Protein AF-A0A0G2HPD1-F1 (afdb_monomer)

Nearest PDB structures (foldseek):
  8vk8-assembly3_G  TM=5.395E-01  e=1.929E-04  Homo sapiens
  3bzh-assembly1_A  TM=7.071E-01  e=3.085E-03  Homo sapiens
  1x23-assembly2_B  TM=5.424E-01  e=2.912E-03  Homo sapiens
  8qat-assembly1_D  TM=3.606E-01  e=3.697E-02  Homo sapiens

Secondary structure (DSSP, 8-state):
-PPPHHHHHHHHHHHHHHHHHHHSSS-SEEEEEETTEEEEEEEEEEP-SSTTTT-EEEEEEE--TTTTTSSPPHHHHHHHHHHT--S-GGGGSTT----HHHHHHHHHHHHIIIIIHHHHH---HHHHHHHHHHHHHHHHHHHHHHHHHHHHTTTS-SEEE-SS-TT-EEE--HHHHHHHHHHHHHHHHH-GGGG----PPP--------------------------------------------PPPP----

InterPro domains:
  IPR000608 Ubiquitin-conjugating (UBC), catalytic core domain [PS50127] (5-164)
  IPR016135 Ubiquitin-conjugating enzyme/RWD-like [G3DSA:3.10.110.10] (2-75)
  IPR016135 Ubiquitin-conjugating enzyme/RWD-like [G3DSA:3.10.110.10] (76-193)
  IPR016135 Ubiquitin-conjugating enzyme/RWD-like [SSF54495] (4-118)

pLDDT: mean 79.04, std 24.54, range [27.75, 98.5]

Solvent-accessible surface area (backbone atoms only — not comparable to full-atom values): 16225 Å² total; per-residue (Å²): 134,85,77,55,70,34,58,57,52,41,56,52,50,49,54,54,48,49,43,48,34,67,73,44,96,79,42,64,34,41,66,47,69,48,94,91,35,88,47,39,34,42,34,36,35,42,37,43,99,34,62,42,50,86,25,43,48,81,44,80,45,79,55,62,67,89,59,38,78,82,52,82,60,63,70,59,51,53,54,52,57,39,68,63,46,46,70,48,62,52,42,78,40,88,96,44,61,76,44,73,65,48,39,50,42,49,40,56,52,37,53,45,71,26,35,51,48,49,74,74,64,59,76,54,66,70,60,40,54,48,50,42,50,51,38,70,75,42,36,69,60,52,53,52,51,54,50,51,52,41,64,79,44,68,91,50,78,49,69,37,59,41,94,91,38,79,86,49,67,46,76,68,54,56,71,59,54,52,50,53,51,49,50,54,44,49,54,54,70,73,53,75,75,82,82,74,84,71,89,72,77,79,84,82,83,81,81,89,82,91,77,92,80,91,84,84,88,80,90,81,80,88,78,91,84,85,90,79,88,85,87,88,86,90,82,82,85,84,87,84,84,89,84,86,88,82,84,83,83,83,83,85,89,126

Sequence (254 aa):
MVAPLAAKRMAKERQDLEKASTQERDPDYFVIFQDDNLFEFDAYVIAPDTIYRYRLVKLHFEIPQDEYPWKPPRHTVLITIRSLLDDEPYKHEPSQINNPEFNRFVQYSTWKCLLLDYLAKETEPTAKAWLDSYVRKNGQEMLRELSKQQAANINKKKSLESPYNRNQTINVNYPALINDLKAAVSAVHQDPSSANCVPRPPPSQDQGGTRKRKVRWLEASASEVEKKESANSKRAKPSVAANRQSTPEIIDLT

Mean predicted aligned error: 14.05 Å

Radius of gyration: 28.73 Å; Cα contacts (8 Å, |Δi|>4): 224; chains: 1; bounding box: 70×74×78 Å

Structure (mmCIF, N/CA/C/O backbone):
data_AF-A0A0G2HPD1-F1
#
_entry.id   AF-A0A0G2HPD1-F1
#
loop_
_atom_site.group_PDB
_atom_site.id
_atom_site.type_symbol
_atom_site.label_atom_id
_atom_site.label_alt_id
_atom_site.label_comp_id
_atom_site.label_asym_id
_atom_site.label_entity_id
_atom_site.label_seq_id
_atom_site.pdbx_PDB_ins_code
_atom_site.Cartn_x
_atom_site.Cartn_y
_atom_site.Cartn_z
_atom_site.occupancy
_atom_site.B_iso_or_equiv
_atom_site.auth_seq_id
_atom_site.auth_comp_id
_atom_site.auth_asym_id
_atom_site.auth_atom_id
_atom_site.pdbx_PDB_model_num
ATOM 1 N N . MET A 1 1 ? -4.687 -39.412 -10.201 1.00 45.03 1 MET A N 1
ATOM 2 C CA . MET A 1 1 ? -4.180 -38.544 -11.287 1.00 45.03 1 MET A CA 1
ATOM 3 C C . MET A 1 1 ? -3.023 -37.719 -10.748 1.00 45.03 1 MET A C 1
ATOM 5 O O . MET A 1 1 ? -3.110 -37.264 -9.616 1.00 45.03 1 MET A O 1
ATOM 9 N N . VAL A 1 2 ? -1.922 -37.591 -11.491 1.00 51.50 2 VAL A N 1
ATOM 10 C CA . VAL A 1 2 ? -0.756 -36.798 -11.065 1.00 51.50 2 VAL A CA 1
ATOM 11 C C . VAL A 1 2 ? -1.012 -35.339 -11.435 1.00 51.50 2 VAL A C 1
ATOM 13 O O . VAL A 1 2 ? -1.262 -35.053 -12.601 1.00 51.50 2 VAL A O 1
ATOM 16 N N . ALA A 1 3 ? -0.963 -34.426 -10.462 1.00 63.81 3 ALA A N 1
ATOM 17 C CA . ALA A 1 3 ? -1.130 -32.998 -10.729 1.00 63.81 3 ALA A CA 1
ATOM 18 C C . ALA A 1 3 ? -0.037 -32.483 -11.696 1.00 63.81 3 ALA A C 1
ATOM 20 O O . ALA A 1 3 ? 1.125 -32.900 -11.549 1.00 63.81 3 ALA A O 1
ATOM 21 N N . PRO A 1 4 ? -0.369 -31.583 -12.643 1.00 83.12 4 PRO A N 1
ATOM 22 C CA . PRO A 1 4 ? 0.607 -30.953 -13.531 1.00 83.12 4 PRO A CA 1
ATOM 23 C C . PRO A 1 4 ? 1.760 -30.310 -12.747 1.00 83.12 4 PRO A C 1
ATOM 25 O O . PRO A 1 4 ? 1.575 -29.843 -11.620 1.00 83.12 4 PRO A O 1
ATOM 28 N N . LEU A 1 5 ? 2.963 -30.270 -13.328 1.00 85.56 5 LEU A N 1
ATOM 29 C CA . LEU A 1 5 ? 4.159 -29.734 -12.661 1.00 85.56 5 LEU A CA 1
ATOM 30 C C . LEU A 1 5 ? 3.963 -28.281 -12.186 1.00 85.56 5 LEU A C 1
ATOM 32 O O . LEU A 1 5 ? 4.378 -27.944 -11.077 1.00 85.56 5 LEU A O 1
ATOM 36 N N . ALA A 1 6 ? 3.263 -27.465 -12.981 1.00 86.38 6 ALA A N 1
ATOM 37 C CA . ALA A 1 6 ? 2.893 -26.094 -12.637 1.00 86.38 6 ALA A CA 1
ATOM 38 C C . ALA A 1 6 ? 2.044 -26.022 -11.357 1.00 86.38 6 ALA A C 1
ATOM 40 O O . ALA A 1 6 ? 2.366 -25.257 -10.451 1.00 86.38 6 ALA A O 1
ATOM 41 N N . ALA A 1 7 ? 1.027 -26.882 -11.225 1.00 89.12 7 ALA A N 1
ATOM 42 C CA . ALA A 1 7 ? 0.176 -26.944 -10.036 1.00 89.12 7 ALA A CA 1
ATOM 43 C C . ALA A 1 7 ? 0.967 -27.368 -8.789 1.00 89.12 7 ALA A C 1
ATOM 45 O O . ALA A 1 7 ? 0.806 -26.784 -7.722 1.00 89.12 7 ALA A O 1
ATOM 46 N N . LYS A 1 8 ? 1.888 -28.333 -8.919 1.00 89.31 8 LYS A N 1
ATOM 47 C CA . LYS A 1 8 ? 2.776 -28.723 -7.808 1.00 89.31 8 LYS A CA 1
ATOM 48 C C . LYS A 1 8 ? 3.664 -27.567 -7.356 1.00 89.31 8 LYS A C 1
ATOM 50 O O . LYS A 1 8 ? 3.865 -27.378 -6.158 1.00 89.31 8 LYS A O 1
ATOM 55 N N . ARG A 1 9 ? 4.210 -26.801 -8.305 1.00 89.81 9 ARG A N 1
ATOM 56 C CA . ARG A 1 9 ? 5.051 -25.646 -7.992 1.00 89.81 9 ARG A CA 1
ATOM 57 C C . ARG A 1 9 ? 4.241 -24.515 -7.359 1.00 89.81 9 ARG A C 1
ATOM 59 O O . ARG A 1 9 ? 4.689 -23.992 -6.345 1.00 89.81 9 ARG A O 1
ATOM 66 N N . MET A 1 10 ? 3.062 -24.194 -7.893 1.00 91.19 10 MET A N 1
ATOM 67 C CA . MET A 1 10 ? 2.190 -23.173 -7.305 1.00 91.19 10 MET A CA 1
ATOM 68 C C . MET A 1 10 ? 1.680 -23.566 -5.922 1.00 91.19 10 MET A C 1
ATOM 70 O O . MET A 1 10 ? 1.632 -22.713 -5.051 1.00 91.19 10 MET A O 1
ATOM 74 N N . ALA A 1 11 ? 1.368 -24.840 -5.671 1.00 91.06 11 ALA A N 1
ATOM 75 C CA . ALA A 1 11 ? 0.962 -25.296 -4.339 1.00 91.06 11 ALA A CA 1
ATOM 76 C C . ALA A 1 11 ? 2.064 -25.053 -3.298 1.00 91.06 11 ALA A C 1
ATOM 78 O O . ALA A 1 11 ? 1.786 -24.600 -2.189 1.00 91.06 11 ALA A O 1
ATOM 79 N N . LYS A 1 12 ? 3.325 -25.298 -3.677 1.00 91.62 12 LYS A N 1
ATOM 80 C CA . LYS A 1 12 ? 4.473 -24.960 -2.833 1.00 91.62 12 LYS A CA 1
ATOM 81 C C . LYS A 1 12 ? 4.596 -23.446 -2.632 1.00 91.62 12 LYS A C 1
ATOM 83 O O . LYS A 1 12 ? 4.768 -22.998 -1.508 1.00 91.62 12 LYS A O 1
ATOM 88 N N . GLU A 1 13 ? 4.501 -22.665 -3.706 1.00 91.94 13 GLU A N 1
ATOM 89 C CA . GLU A 1 13 ? 4.648 -21.209 -3.623 1.00 91.94 13 GLU A CA 1
ATOM 90 C C . GLU A 1 13 ? 3.523 -20.550 -2.813 1.00 91.94 13 GLU A C 1
ATOM 92 O O . GLU A 1 13 ? 3.800 -19.664 -2.014 1.00 91.94 13 GLU A O 1
ATOM 97 N N . ARG A 1 14 ? 2.282 -21.036 -2.930 1.00 92.88 14 ARG A N 1
ATOM 98 C CA . ARG A 1 14 ? 1.152 -20.648 -2.075 1.00 92.88 14 ARG A CA 1
ATOM 99 C C . ARG A 1 14 ? 1.480 -20.857 -0.601 1.00 92.88 14 ARG A C 1
ATOM 101 O O . ARG A 1 14 ? 1.329 -19.926 0.181 1.00 92.88 14 ARG A O 1
ATOM 108 N N . GLN A 1 15 ? 1.979 -22.039 -0.236 1.00 92.81 15 GLN A N 1
ATOM 109 C CA . GLN A 1 15 ? 2.352 -22.337 1.147 1.00 92.81 15 GLN A CA 1
ATOM 110 C C . GLN A 1 15 ? 3.436 -21.378 1.663 1.00 92.81 15 GLN A C 1
ATOM 112 O O . GLN A 1 15 ? 3.350 -20.902 2.795 1.00 92.81 15 GLN A O 1
ATOM 117 N N . ASP A 1 16 ? 4.446 -21.087 0.840 1.00 92.88 16 ASP A N 1
ATOM 118 C CA . ASP A 1 16 ? 5.524 -20.163 1.196 1.00 92.88 16 ASP A CA 1
ATOM 119 C C . ASP A 1 16 ? 4.995 -18.720 1.364 1.00 92.88 16 ASP A C 1
ATOM 121 O O . ASP A 1 16 ? 5.345 -18.044 2.334 1.00 92.88 16 ASP A O 1
ATOM 125 N N . LEU A 1 17 ? 4.103 -18.270 0.472 1.00 94.06 17 LEU A N 1
ATOM 126 C CA . LEU A 1 17 ? 3.474 -16.945 0.513 1.00 94.06 17 LEU A CA 1
ATOM 127 C C . LEU A 1 17 ? 2.541 -16.774 1.719 1.00 94.06 17 LEU A C 1
ATOM 129 O O . LEU A 1 17 ? 2.660 -15.789 2.443 1.00 94.06 17 LEU A O 1
ATOM 133 N N . GLU A 1 18 ? 1.642 -17.728 1.969 1.00 93.62 18 GLU A N 1
ATOM 134 C CA . GLU A 1 18 ? 0.724 -17.706 3.118 1.00 93.62 18 GLU A CA 1
ATOM 135 C C . GLU A 1 18 ? 1.502 -17.728 4.438 1.00 93.62 18 GLU A C 1
ATOM 137 O O . GLU A 1 18 ? 1.172 -17.003 5.381 1.00 93.62 18 GLU A O 1
ATOM 142 N N . LYS A 1 19 ? 2.583 -18.517 4.500 1.00 92.50 19 LYS A N 1
ATOM 143 C CA . LYS A 1 19 ? 3.468 -18.571 5.663 1.00 92.50 19 LYS A CA 1
ATOM 144 C C . LYS A 1 19 ? 4.114 -17.215 5.940 1.00 92.50 19 LYS A C 1
ATOM 146 O O . LYS A 1 19 ? 4.010 -16.732 7.066 1.00 92.50 19 LYS A O 1
ATOM 151 N N . ALA A 1 20 ? 4.755 -16.609 4.942 1.00 91.00 20 ALA A N 1
ATOM 152 C CA . ALA A 1 20 ? 5.380 -15.293 5.086 1.00 91.00 20 ALA A CA 1
ATOM 153 C C . ALA A 1 20 ? 4.345 -14.211 5.444 1.00 91.00 20 ALA A C 1
ATOM 155 O O . ALA A 1 20 ? 4.589 -13.365 6.296 1.00 91.00 20 ALA A O 1
ATOM 156 N N . SER A 1 21 ? 3.150 -14.299 4.860 1.00 90.50 21 SER A N 1
ATOM 157 C CA . SER A 1 21 ? 2.051 -13.360 5.075 1.00 90.50 21 SER A CA 1
ATOM 158 C C . SER A 1 21 ? 1.422 -13.414 6.476 1.00 90.50 21 SER A C 1
ATOM 160 O O . SER A 1 21 ? 0.857 -12.409 6.906 1.00 90.50 21 SER A O 1
ATOM 162 N N . THR A 1 22 ? 1.438 -14.562 7.163 1.00 87.31 22 THR A N 1
ATOM 163 C CA . THR A 1 22 ? 0.662 -14.766 8.408 1.00 87.31 22 THR A CA 1
ATOM 164 C C . THR A 1 22 ? 1.506 -15.102 9.631 1.00 87.31 22 THR A C 1
ATOM 166 O O . THR A 1 22 ? 1.091 -14.814 10.753 1.00 87.31 22 THR A O 1
ATOM 169 N N . GLN A 1 23 ? 2.674 -15.722 9.446 1.00 83.06 23 GLN A N 1
ATOM 170 C CA . GLN A 1 23 ? 3.499 -16.215 10.555 1.00 83.06 23 GLN A CA 1
ATOM 171 C C . GLN A 1 23 ? 4.623 -15.251 10.941 1.00 83.06 23 GLN A C 1
ATOM 173 O O . GLN A 1 23 ? 5.209 -15.392 12.016 1.00 83.06 23 GLN A O 1
ATOM 178 N N . GLU A 1 24 ? 4.937 -14.273 10.095 1.00 85.56 24 GLU A N 1
ATOM 179 C CA . GLU A 1 24 ? 5.934 -13.255 10.408 1.00 85.56 24 GLU A CA 1
ATOM 180 C C . GLU A 1 24 ? 5.348 -12.160 11.308 1.00 85.56 24 GLU A C 1
ATOM 182 O O . GLU A 1 24 ? 4.178 -11.792 11.215 1.00 85.56 24 GLU A O 1
ATOM 187 N N . ARG A 1 25 ? 6.173 -11.625 12.219 1.00 82.62 25 ARG A N 1
ATOM 188 C CA . ARG A 1 25 ? 5.749 -10.574 13.163 1.00 82.62 25 ARG A CA 1
ATOM 189 C C . ARG A 1 25 ? 5.373 -9.273 12.440 1.00 82.62 25 ARG A C 1
ATOM 191 O O . ARG A 1 25 ? 4.492 -8.543 12.908 1.00 82.62 25 ARG A O 1
ATOM 198 N N . ASP A 1 26 ? 6.086 -8.974 11.360 1.00 85.25 26 ASP A N 1
ATOM 199 C CA . ASP A 1 26 ? 5.905 -7.779 10.545 1.00 85.25 26 ASP A CA 1
ATOM 200 C C . ASP A 1 26 ? 6.032 -8.162 9.065 1.00 85.25 26 ASP A C 1
ATOM 202 O O . ASP A 1 26 ? 7.121 -8.072 8.502 1.00 85.25 26 ASP A O 1
ATOM 206 N N . PRO A 1 27 ? 4.960 -8.714 8.472 1.00 92.75 27 PRO A N 1
ATOM 207 C CA . PRO A 1 27 ? 5.010 -9.210 7.107 1.00 92.75 27 PRO A CA 1
ATOM 208 C C . PRO A 1 27 ? 5.095 -8.047 6.113 1.00 92.75 27 PRO A C 1
ATOM 210 O O . PRO A 1 27 ? 4.444 -7.016 6.280 1.00 92.75 27 PRO A O 1
ATOM 213 N N . ASP A 1 28 ? 5.849 -8.240 5.033 1.00 94.94 28 ASP A N 1
ATOM 214 C CA . ASP A 1 28 ? 5.977 -7.250 3.954 1.00 94.94 28 ASP A CA 1
ATOM 215 C C . ASP A 1 28 ? 4.718 -7.155 3.075 1.00 94.94 28 ASP A C 1
ATOM 217 O O . ASP A 1 28 ? 4.524 -6.182 2.341 1.00 94.94 28 ASP A O 1
ATOM 221 N N . TYR A 1 29 ? 3.869 -8.178 3.111 1.00 96.69 29 TYR A N 1
ATOM 222 C CA . TYR A 1 29 ? 2.648 -8.263 2.325 1.00 96.69 29 TYR A CA 1
ATOM 223 C C . TYR A 1 29 ? 1.654 -9.247 2.950 1.00 96.69 29 TYR A C 1
ATOM 225 O O . TYR A 1 29 ? 2.012 -10.091 3.772 1.00 96.69 29 TYR A O 1
ATOM 233 N N . PHE A 1 30 ? 0.405 -9.164 2.509 1.00 96.75 30 PHE A N 1
ATOM 234 C CA . PHE A 1 30 ? -0.656 -10.115 2.814 1.00 96.75 30 PHE A CA 1
ATOM 235 C C . PHE A 1 30 ? -1.199 -10.737 1.526 1.00 96.75 30 PHE A C 1
ATOM 237 O O . PHE A 1 30 ? -1.347 -10.013 0.547 1.00 96.75 30 PHE A O 1
ATOM 244 N N . VAL A 1 31 ? -1.472 -12.046 1.497 1.00 96.06 31 VAL A N 1
ATOM 245 C CA . VAL A 1 31 ? -2.020 -12.738 0.311 1.00 96.06 31 VAL A CA 1
ATOM 246 C C . VAL A 1 31 ? -3.335 -13.439 0.613 1.00 96.06 31 VAL A C 1
ATOM 248 O O . VAL A 1 31 ? -3.543 -13.934 1.719 1.00 96.06 31 VAL A O 1
ATOM 251 N N . ILE A 1 32 ? -4.193 -13.519 -0.401 1.00 94.50 32 ILE A N 1
ATOM 252 C CA . ILE A 1 32 ? -5.503 -14.162 -0.327 1.00 94.50 32 ILE A CA 1
ATOM 253 C C . ILE A 1 32 ? -5.693 -15.008 -1.575 1.00 94.50 32 ILE A C 1
ATOM 255 O O . ILE A 1 32 ? -5.904 -14.487 -2.670 1.00 94.50 32 ILE A O 1
ATOM 259 N N . PHE A 1 33 ? -5.616 -16.320 -1.395 1.00 92.62 33 PHE A N 1
ATOM 260 C CA . PHE A 1 33 ? -5.969 -17.278 -2.432 1.00 92.62 33 PHE A CA 1
ATOM 261 C C . PHE A 1 33 ? -7.463 -17.562 -2.368 1.00 92.62 33 PHE A C 1
ATOM 263 O O . PHE A 1 33 ? -8.017 -17.732 -1.284 1.00 92.62 33 PHE A O 1
ATOM 270 N N . GLN A 1 34 ? -8.100 -17.663 -3.530 1.00 83.62 34 GLN A N 1
ATOM 271 C CA . GLN A 1 34 ? -9.446 -18.215 -3.598 1.00 83.62 34 GLN A CA 1
ATOM 272 C C . GLN A 1 34 ? -9.354 -19.734 -3.406 1.00 83.62 34 GLN A C 1
ATOM 274 O O . GLN A 1 34 ? -8.462 -20.378 -3.964 1.00 83.62 34 GLN A O 1
ATOM 279 N N . ASP A 1 35 ? -10.254 -20.320 -2.613 1.00 77.06 35 ASP A N 1
ATOM 280 C CA . ASP A 1 35 ? -10.177 -21.743 -2.246 1.00 77.06 35 ASP A CA 1
ATOM 281 C C . ASP A 1 35 ? -10.174 -22.675 -3.467 1.00 77.06 35 ASP A C 1
ATOM 283 O O . ASP A 1 35 ? -9.453 -23.676 -3.488 1.00 77.06 35 ASP A O 1
ATOM 287 N N . ASP A 1 36 ? -10.890 -22.284 -4.521 1.00 84.38 36 ASP A N 1
ATOM 288 C CA . ASP A 1 36 ? -11.055 -23.077 -5.737 1.00 84.38 36 ASP A CA 1
ATOM 289 C C . ASP A 1 36 ? -10.034 -22.742 -6.841 1.00 84.38 36 ASP A C 1
ATOM 291 O O . ASP A 1 36 ? -9.982 -23.439 -7.858 1.00 84.38 36 ASP A O 1
ATOM 295 N N . ASN A 1 37 ? -9.196 -21.709 -6.662 1.00 86.69 37 ASN A N 1
ATOM 296 C CA . ASN A 1 37 ? -8.245 -21.269 -7.684 1.00 86.69 37 ASN A CA 1
ATOM 297 C C . ASN A 1 37 ? -6.823 -21.090 -7.137 1.00 86.69 37 ASN A C 1
ATOM 299 O O . ASN A 1 37 ? -6.486 -20.124 -6.461 1.00 86.69 37 ASN A O 1
ATOM 303 N N . LEU A 1 38 ? -5.943 -22.026 -7.497 1.00 88.00 38 LEU A N 1
ATOM 304 C CA . LEU A 1 38 ? -4.529 -21.988 -7.120 1.00 88.00 38 LEU A CA 1
ATOM 305 C C . LEU A 1 38 ? -3.714 -20.953 -7.920 1.00 88.00 38 LEU A C 1
ATOM 307 O O . LEU A 1 38 ? -2.618 -20.575 -7.505 1.00 88.00 38 LEU A O 1
ATOM 311 N N . PHE A 1 39 ? -4.211 -20.545 -9.086 1.00 89.81 39 PHE A N 1
ATOM 312 C CA . PHE A 1 39 ? -3.496 -19.703 -10.043 1.00 89.81 39 PHE A CA 1
ATOM 313 C C . PHE A 1 39 ? -3.974 -18.252 -10.026 1.00 89.81 39 PHE A C 1
ATOM 315 O O . PHE A 1 39 ? -3.451 -17.445 -10.788 1.00 89.81 39 PHE A O 1
ATOM 322 N N . GLU A 1 40 ? -4.911 -17.912 -9.145 1.00 92.44 40 GLU A N 1
ATOM 323 C CA . GLU A 1 40 ? -5.372 -16.545 -8.941 1.00 92.44 40 GLU A CA 1
ATOM 324 C C . GLU A 1 40 ? -5.364 -16.196 -7.461 1.00 92.44 40 GLU A C 1
ATOM 326 O O . GLU A 1 40 ? -5.804 -16.979 -6.616 1.00 92.44 40 GLU A O 1
ATOM 331 N N . PHE A 1 41 ? -4.840 -15.019 -7.143 1.00 94.75 41 PHE A N 1
ATOM 332 C CA . PHE A 1 41 ? -4.840 -14.513 -5.779 1.00 94.75 41 PHE A CA 1
ATOM 333 C C . PHE A 1 41 ? -4.674 -12.998 -5.754 1.00 94.75 41 PHE A C 1
ATOM 335 O O . PHE A 1 41 ? -4.060 -12.403 -6.643 1.00 94.75 41 PHE A O 1
ATOM 342 N N . ASP A 1 42 ? -5.180 -12.392 -4.688 1.00 95.50 42 ASP A N 1
ATOM 343 C CA . ASP A 1 42 ? -4.935 -10.990 -4.379 1.00 95.50 42 ASP A CA 1
ATOM 344 C C . ASP A 1 42 ? -3.777 -10.868 -3.386 1.00 95.50 42 ASP A C 1
ATOM 346 O O . ASP A 1 42 ? -3.576 -11.719 -2.515 1.00 95.50 42 ASP A O 1
ATOM 350 N N . ALA A 1 43 ? -3.016 -9.784 -3.496 1.00 96.88 43 ALA A N 1
ATOM 351 C CA . ALA A 1 43 ? -1.964 -9.439 -2.557 1.00 96.88 43 ALA A CA 1
ATOM 352 C C . ALA A 1 43 ? -2.036 -7.965 -2.154 1.00 96.88 43 ALA A C 1
ATOM 354 O O . ALA A 1 43 ? -2.232 -7.093 -2.995 1.00 96.88 43 ALA A O 1
ATOM 355 N N . TYR A 1 44 ? -1.806 -7.682 -0.876 1.00 97.69 44 TYR A N 1
ATOM 356 C CA . TYR A 1 44 ? -1.644 -6.342 -0.322 1.00 97.69 44 TYR A CA 1
ATOM 357 C C . TYR A 1 44 ? -0.190 -6.171 0.080 1.00 97.69 44 TYR A C 1
ATOM 359 O O . TYR A 1 44 ? 0.243 -6.718 1.090 1.00 97.69 44 TYR A O 1
ATOM 367 N N . VAL A 1 45 ? 0.576 -5.412 -0.695 1.00 98.06 45 VAL A N 1
ATOM 368 C CA . VAL A 1 45 ? 1.955 -5.065 -0.337 1.00 98.06 45 VAL A CA 1
ATOM 369 C C . VAL A 1 45 ? 1.927 -3.943 0.692 1.00 98.06 45 VAL A C 1
ATOM 371 O O . VAL A 1 45 ? 1.349 -2.887 0.428 1.00 98.06 45 VAL A O 1
ATOM 374 N N . ILE A 1 46 ? 2.550 -4.158 1.851 1.00 97.56 46 ILE A N 1
ATOM 375 C CA . ILE A 1 46 ? 2.677 -3.143 2.896 1.00 97.56 46 ILE A CA 1
ATOM 376 C C . ILE A 1 46 ? 3.876 -2.258 2.565 1.00 97.56 46 ILE A C 1
ATOM 378 O O . ILE A 1 46 ? 5.015 -2.723 2.457 1.00 97.56 46 ILE A O 1
ATOM 382 N N . ALA A 1 47 ? 3.619 -0.962 2.411 1.00 97.62 47 ALA A N 1
ATOM 383 C CA . ALA A 1 47 ? 4.666 -0.008 2.099 1.00 97.62 47 ALA A CA 1
ATOM 384 C C . ALA A 1 47 ? 5.751 0.047 3.198 1.00 97.62 47 ALA A C 1
ATOM 386 O O . ALA A 1 47 ? 5.426 -0.045 4.388 1.00 97.62 47 ALA A O 1
ATOM 387 N N . PRO A 1 48 ? 7.031 0.219 2.816 1.00 97.06 48 PRO A N 1
ATOM 388 C CA . PRO A 1 48 ? 8.135 0.363 3.761 1.00 97.06 48 PRO A CA 1
ATOM 389 C C . PRO A 1 48 ? 8.069 1.702 4.520 1.00 97.06 48 PRO A C 1
ATOM 391 O O . PRO A 1 48 ? 7.160 2.514 4.326 1.00 97.06 48 PRO A O 1
ATOM 394 N N . ASP A 1 49 ? 9.039 1.937 5.410 1.00 96.62 49 ASP A N 1
ATOM 395 C CA . ASP A 1 49 ? 9.171 3.202 6.144 1.00 96.62 49 ASP A CA 1
ATOM 396 C C . ASP A 1 49 ? 9.707 4.325 5.240 1.00 96.62 49 ASP A C 1
ATOM 398 O O . ASP A 1 49 ? 10.878 4.690 5.293 1.00 96.62 49 ASP A O 1
ATOM 402 N N . THR A 1 50 ? 8.836 4.810 4.360 1.00 97.56 50 THR A N 1
ATOM 403 C CA . THR A 1 50 ? 9.086 5.853 3.355 1.00 97.56 50 THR A CA 1
ATOM 404 C C . THR A 1 50 ? 7.898 6.819 3.323 1.00 97.56 50 THR A C 1
ATOM 406 O O . THR A 1 50 ? 6.982 6.734 4.151 1.00 97.56 50 THR A O 1
ATOM 409 N N . ILE A 1 51 ? 7.819 7.721 2.342 1.00 97.19 51 ILE A N 1
ATOM 410 C CA . ILE A 1 51 ? 6.635 8.578 2.136 1.00 97.19 51 ILE A CA 1
ATOM 411 C C . ILE A 1 51 ? 5.308 7.793 2.036 1.00 97.19 51 ILE A C 1
ATOM 413 O O . ILE A 1 51 ? 4.240 8.360 2.300 1.00 97.19 51 ILE A O 1
ATOM 417 N N . TYR A 1 52 ? 5.377 6.495 1.722 1.00 98.19 52 TYR A N 1
ATOM 418 C CA . TYR A 1 52 ? 4.253 5.567 1.621 1.00 98.19 52 TYR A CA 1
ATOM 419 C C . TYR A 1 52 ? 3.919 4.832 2.928 1.00 98.19 52 TYR A C 1
ATOM 421 O O . TYR A 1 52 ? 2.972 4.054 2.939 1.00 98.19 52 TYR A O 1
ATOM 429 N N . ARG A 1 53 ? 4.635 5.050 4.038 1.00 97.38 53 ARG A N 1
ATOM 430 C CA . ARG A 1 53 ? 4.443 4.318 5.307 1.00 97.38 53 ARG A CA 1
ATOM 431 C C . ARG A 1 53 ? 2.964 4.163 5.692 1.00 97.38 53 ARG A C 1
ATOM 433 O O . ARG A 1 53 ? 2.230 5.146 5.707 1.00 97.38 53 ARG A O 1
ATOM 440 N N . TYR A 1 54 ? 2.530 2.953 6.042 1.00 97.56 54 TYR A N 1
ATOM 441 C CA . TYR A 1 54 ? 1.131 2.586 6.345 1.00 97.56 54 TYR A CA 1
ATOM 442 C C . TYR A 1 54 ? 0.152 2.513 5.162 1.00 97.56 54 TYR A C 1
ATOM 444 O O . TYR A 1 54 ? -1.021 2.198 5.367 1.00 97.56 54 TYR A O 1
ATOM 452 N N . ARG A 1 55 ? 0.592 2.812 3.938 1.00 97.75 55 ARG A N 1
ATOM 453 C CA . ARG A 1 55 ? -0.211 2.617 2.727 1.00 97.75 55 ARG A CA 1
ATOM 454 C C . ARG A 1 55 ? 0.021 1.209 2.191 1.00 97.75 55 ARG A C 1
ATOM 456 O O . ARG A 1 55 ? 0.994 0.539 2.540 1.00 97.75 55 ARG A O 1
ATOM 463 N N . LEU A 1 56 ? -0.903 0.771 1.351 1.00 97.56 56 LEU A N 1
ATOM 464 C CA . LEU A 1 56 ? -0.944 -0.572 0.800 1.00 97.56 56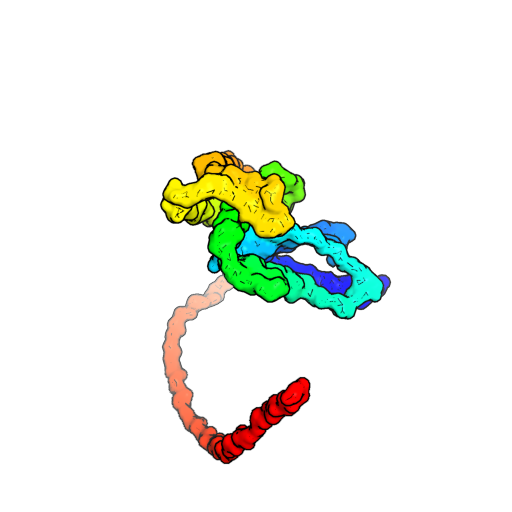 LEU A CA 1
ATOM 465 C C . LEU A 1 56 ? -0.971 -0.500 -0.728 1.00 97.56 56 LEU A C 1
ATOM 467 O O . LEU A 1 56 ? -1.473 0.459 -1.305 1.00 97.56 56 LEU A O 1
ATOM 471 N N . VAL A 1 57 ? -0.483 -1.528 -1.409 1.00 97.94 57 VAL A N 1
ATOM 472 C CA . VAL A 1 57 ? -0.728 -1.703 -2.847 1.00 97.94 57 VAL A CA 1
ATOM 473 C C . VAL A 1 57 ? -1.459 -3.020 -3.036 1.00 97.94 57 VAL A C 1
ATOM 475 O O . VAL A 1 57 ? -0.887 -4.071 -2.757 1.00 97.94 57 VAL A O 1
ATOM 478 N N . LYS A 1 58 ? -2.721 -2.957 -3.483 1.00 96.56 58 LYS A N 1
ATOM 479 C CA . LYS A 1 58 ? -3.493 -4.148 -3.849 1.00 96.56 58 LYS A CA 1
ATOM 480 C C . LYS A 1 58 ? -3.114 -4.568 -5.267 1.00 96.56 58 LYS A C 1
ATOM 482 O O . LYS A 1 58 ? -3.147 -3.752 -6.186 1.00 96.56 58 LYS A O 1
ATOM 487 N N . LEU A 1 59 ? -2.756 -5.832 -5.432 1.00 96.19 59 LEU A N 1
ATOM 488 C CA . LEU A 1 59 ? -2.367 -6.446 -6.693 1.00 96.19 59 LEU A CA 1
ATOM 489 C C . LEU A 1 59 ? -3.206 -7.699 -6.903 1.00 96.19 59 LEU A C 1
ATOM 491 O O . LEU A 1 59 ? -3.307 -8.517 -5.994 1.00 96.19 59 LEU A O 1
ATOM 495 N N . HIS A 1 60 ? -3.752 -7.853 -8.103 1.00 94.81 60 HIS A N 1
ATOM 496 C CA . HIS A 1 60 ? -4.385 -9.090 -8.538 1.00 94.81 60 HIS A CA 1
ATOM 497 C C . HIS A 1 60 ? -3.393 -9.875 -9.396 1.00 94.81 60 HIS A C 1
ATOM 499 O O . HIS A 1 60 ? -2.804 -9.320 -10.330 1.00 94.81 60 HIS A O 1
ATOM 505 N N . PHE A 1 61 ? -3.174 -11.144 -9.068 1.00 92.50 61 PHE A N 1
ATOM 506 C CA . PHE A 1 61 ? -2.283 -12.023 -9.811 1.00 92.50 61 PHE A CA 1
ATOM 507 C C . PHE A 1 61 ? -3.067 -13.102 -10.534 1.00 92.50 61 PHE A C 1
ATOM 509 O O . PHE A 1 61 ? -3.770 -13.875 -9.900 1.00 92.50 61 PHE A O 1
ATOM 516 N N . GLU A 1 62 ? -2.809 -13.221 -11.834 1.00 91.50 62 GLU A N 1
ATOM 517 C CA . GLU A 1 62 ? -3.206 -14.355 -12.665 1.00 91.50 62 GLU A CA 1
ATOM 518 C C . GLU A 1 62 ? -1.939 -15.098 -13.119 1.00 91.50 62 GLU A C 1
ATOM 520 O O . GLU A 1 62 ? -0.994 -14.514 -13.675 1.00 91.50 62 GLU A O 1
ATOM 525 N N . ILE A 1 63 ? -1.865 -16.396 -12.829 1.00 88.31 63 ILE A N 1
ATOM 526 C CA . ILE A 1 63 ? -0.712 -17.241 -13.138 1.00 88.31 63 ILE A CA 1
ATOM 527 C C . ILE A 1 63 ? -1.011 -18.091 -14.383 1.00 88.31 63 ILE A C 1
ATOM 529 O O . ILE A 1 63 ? -1.839 -19.000 -14.317 1.00 88.31 63 ILE A O 1
ATOM 533 N N . PRO A 1 64 ? -0.300 -17.878 -15.505 1.00 85.19 64 PRO A N 1
ATOM 534 C CA . PRO A 1 64 ? -0.483 -18.691 -16.703 1.00 85.19 64 PRO A CA 1
ATOM 535 C C . PRO A 1 64 ? 0.049 -20.109 -16.464 1.00 85.19 64 PRO A C 1
ATOM 537 O O . PRO A 1 64 ? 1.223 -20.299 -16.138 1.00 85.19 64 PRO A O 1
ATOM 540 N N . GLN A 1 65 ? -0.827 -21.107 -16.580 1.00 83.25 65 GLN A N 1
ATOM 541 C CA . GLN A 1 65 ? -0.521 -22.496 -16.210 1.00 83.25 65 GLN A CA 1
ATOM 542 C C . GLN A 1 65 ? 0.474 -23.177 -17.160 1.00 83.25 65 GLN A C 1
ATOM 544 O O . GLN A 1 65 ? 1.203 -24.078 -16.749 1.00 83.25 65 GLN A O 1
ATOM 549 N N . ASP A 1 66 ? 0.481 -22.764 -18.422 1.00 83.25 66 ASP A N 1
ATOM 550 C CA . ASP A 1 66 ? 1.284 -23.302 -19.519 1.00 83.25 66 ASP A CA 1
ATOM 551 C C . ASP A 1 66 ? 2.755 -22.865 -19.458 1.00 83.25 66 ASP A C 1
ATOM 553 O O . ASP A 1 66 ? 3.650 -23.641 -19.790 1.00 83.25 66 ASP A O 1
ATOM 557 N N . GLU A 1 67 ? 3.015 -21.649 -18.982 1.00 79.56 67 GLU A N 1
ATOM 558 C CA . GLU A 1 67 ? 4.360 -21.063 -18.932 1.00 79.56 67 GLU A CA 1
ATOM 559 C C . GLU A 1 67 ? 5.003 -21.119 -17.539 1.00 79.56 67 GLU A C 1
ATOM 561 O O . GLU A 1 67 ? 6.191 -20.835 -17.372 1.00 79.56 67 GLU A O 1
ATOM 566 N N . TYR A 1 68 ? 4.248 -21.475 -16.504 1.00 79.06 68 TYR A N 1
ATOM 567 C CA . TYR A 1 68 ? 4.765 -21.510 -15.143 1.00 79.06 68 TYR A CA 1
ATOM 568 C C . TYR A 1 68 ? 5.526 -22.827 -14.866 1.00 79.06 68 TYR A C 1
ATOM 570 O O . TYR A 1 68 ? 4.996 -23.908 -15.130 1.00 79.06 68 TYR A O 1
ATOM 578 N N . PRO A 1 69 ? 6.762 -22.791 -14.316 1.00 77.75 69 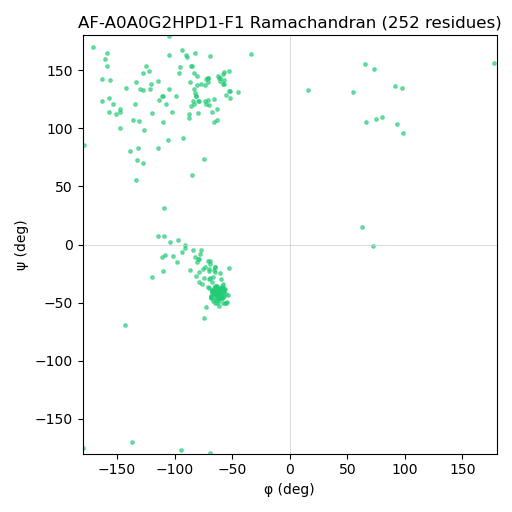PRO A N 1
ATOM 579 C CA . PRO A 1 69 ? 7.389 -21.693 -13.571 1.00 77.75 69 PRO A CA 1
ATOM 580 C C . PRO A 1 69 ? 8.527 -20.962 -14.301 1.00 77.75 69 PRO A C 1
ATOM 582 O O . PRO A 1 69 ? 9.461 -20.493 -13.657 1.00 77.75 69 PRO A O 1
ATOM 585 N N . TRP A 1 70 ? 8.493 -20.858 -15.631 1.00 81.38 70 TRP A N 1
ATOM 586 C CA . TRP A 1 70 ? 9.512 -20.098 -16.373 1.00 81.38 70 TRP A CA 1
ATOM 587 C C . TRP A 1 70 ? 9.418 -18.582 -16.128 1.00 81.38 70 TRP A C 1
ATOM 589 O O . TRP A 1 70 ? 10.358 -17.844 -16.417 1.00 81.38 70 TRP A O 1
ATOM 599 N N . LYS A 1 71 ? 8.300 -18.119 -15.555 1.00 76.00 71 LYS A N 1
ATOM 600 C CA . LYS A 1 71 ? 8.088 -16.749 -15.066 1.00 76.00 71 LYS A CA 1
ATOM 601 C C . LYS A 1 71 ? 8.604 -16.563 -13.630 1.00 76.00 71 LYS A C 1
ATOM 603 O O . LYS A 1 71 ? 8.647 -17.530 -12.870 1.00 76.00 71 LYS A O 1
ATOM 608 N N . PRO A 1 72 ? 8.980 -15.329 -13.239 1.00 75.56 72 PRO A N 1
ATOM 609 C CA . PRO A 1 72 ? 9.561 -15.063 -11.926 1.00 75.56 72 PRO A CA 1
ATOM 610 C C . PRO A 1 72 ? 8.637 -15.488 -10.769 1.00 75.56 72 PRO A C 1
ATOM 612 O O . PRO A 1 72 ? 7.414 -15.347 -10.886 1.00 75.56 72 PRO A O 1
ATOM 615 N N . PRO A 1 73 ? 9.205 -15.953 -9.635 1.00 79.25 73 PRO A N 1
ATOM 616 C CA . PRO A 1 73 ? 8.441 -16.242 -8.425 1.00 79.25 73 PRO A CA 1
ATOM 617 C C . PRO A 1 73 ? 7.691 -15.003 -7.936 1.00 79.25 73 PRO A C 1
ATOM 619 O O . PRO A 1 73 ? 8.242 -13.900 -7.889 1.00 79.25 73 PRO A O 1
ATOM 622 N N . ARG A 1 74 ? 6.444 -15.180 -7.511 1.00 86.44 74 ARG A N 1
ATOM 623 C CA . ARG A 1 74 ? 5.571 -14.097 -7.053 1.00 86.44 74 ARG A CA 1
ATOM 624 C C . ARG A 1 74 ? 6.039 -13.481 -5.757 1.00 86.44 74 ARG A C 1
ATOM 626 O O . ARG A 1 74 ? 5.938 -12.270 -5.616 1.00 86.44 74 ARG A O 1
ATOM 633 N N . HIS A 1 75 ? 6.664 -14.265 -4.885 1.00 84.25 75 HIS A N 1
ATOM 634 C CA . HIS A 1 75 ? 7.351 -13.719 -3.719 1.00 84.25 75 HIS A CA 1
ATOM 635 C C . HIS A 1 75 ? 8.373 -12.641 -4.118 1.00 84.25 75 HIS A C 1
ATOM 637 O O . HIS A 1 75 ? 8.330 -11.526 -3.607 1.00 84.25 75 HIS A O 1
ATOM 643 N N . THR A 1 76 ? 9.239 -12.930 -5.095 1.00 87.25 76 THR A N 1
ATOM 644 C CA . THR A 1 76 ? 10.222 -11.960 -5.596 1.00 87.25 76 THR A CA 1
ATOM 645 C C . THR A 1 76 ? 9.541 -10.732 -6.188 1.00 87.25 76 THR A C 1
ATOM 647 O O . THR A 1 76 ? 9.945 -9.620 -5.877 1.00 87.25 76 THR A O 1
ATOM 650 N N . VAL A 1 77 ? 8.477 -10.915 -6.978 1.00 91.38 77 VAL A N 1
ATOM 651 C CA . VAL A 1 77 ? 7.717 -9.798 -7.564 1.00 91.38 77 VAL A CA 1
ATOM 652 C C . VAL A 1 77 ? 7.137 -8.880 -6.482 1.00 91.38 77 VAL A C 1
ATOM 654 O O . VAL A 1 77 ? 7.279 -7.665 -6.588 1.00 91.38 77 VAL A O 1
ATOM 657 N N . LEU A 1 78 ? 6.534 -9.434 -5.425 1.00 94.38 78 LEU A N 1
ATOM 658 C CA . LEU A 1 78 ? 5.967 -8.657 -4.316 1.00 94.38 78 LEU A CA 1
ATOM 659 C C . LEU A 1 78 ? 7.039 -7.837 -3.588 1.00 94.38 78 LEU A C 1
ATOM 661 O O . LEU A 1 78 ? 6.850 -6.643 -3.356 1.00 94.38 78 LEU A O 1
ATOM 665 N N . ILE A 1 79 ? 8.185 -8.455 -3.288 1.00 92.31 79 ILE A N 1
ATOM 666 C CA . ILE A 1 79 ? 9.315 -7.767 -2.653 1.00 92.31 79 ILE A CA 1
ATOM 667 C C . ILE A 1 79 ? 9.877 -6.673 -3.568 1.00 92.31 79 ILE A C 1
ATOM 669 O O . ILE A 1 79 ? 10.119 -5.562 -3.105 1.00 92.31 79 ILE A O 1
ATOM 673 N N . THR A 1 80 ? 10.026 -6.939 -4.870 1.00 95.00 80 THR A N 1
ATOM 674 C CA . THR A 1 80 ? 10.487 -5.934 -5.838 1.00 95.00 80 THR A CA 1
ATOM 675 C C . THR A 1 80 ? 9.537 -4.743 -5.908 1.00 95.00 80 THR A C 1
ATOM 677 O O . THR A 1 80 ? 10.001 -3.609 -5.858 1.00 95.00 80 THR A O 1
ATOM 680 N N . ILE A 1 81 ? 8.221 -4.971 -5.966 1.00 96.25 81 ILE A N 1
ATOM 681 C CA . ILE A 1 81 ? 7.231 -3.883 -5.959 1.00 96.25 81 ILE A CA 1
ATOM 682 C C . ILE A 1 81 ? 7.360 -3.057 -4.681 1.00 96.25 81 ILE A C 1
ATOM 684 O O . ILE A 1 81 ? 7.391 -1.830 -4.749 1.00 96.25 81 ILE A O 1
ATOM 688 N N . ARG A 1 82 ? 7.503 -3.711 -3.523 1.00 96.31 82 ARG A N 1
ATOM 689 C CA . ARG A 1 82 ? 7.721 -3.017 -2.251 1.00 96.31 82 ARG A CA 1
ATOM 690 C C . ARG A 1 82 ? 8.973 -2.138 -2.278 1.00 96.31 82 ARG A C 1
ATOM 692 O O . ARG A 1 82 ? 8.933 -1.024 -1.765 1.00 96.31 82 ARG A O 1
ATOM 699 N N . SER A 1 83 ? 10.064 -2.608 -2.882 1.00 96.00 83 SER A N 1
ATOM 700 C CA . SER A 1 83 ? 11.314 -1.846 -3.002 1.00 96.00 83 SER A CA 1
ATOM 701 C C . SER A 1 83 ? 11.203 -0.595 -3.878 1.00 96.00 83 SER A C 1
ATOM 703 O O . SER A 1 83 ? 12.011 0.310 -3.707 1.00 96.00 83 SER A O 1
ATOM 705 N N . LEU A 1 84 ? 10.219 -0.515 -4.780 1.00 97.06 84 LEU A N 1
ATOM 706 C CA . LEU A 1 84 ? 9.971 0.681 -5.601 1.00 97.06 84 LEU A CA 1
ATOM 707 C C . LEU A 1 84 ? 9.231 1.794 -4.834 1.00 97.06 84 LEU A C 1
ATOM 709 O O . LEU A 1 84 ? 9.153 2.926 -5.307 1.00 97.06 84 LEU A O 1
ATOM 713 N N . LEU A 1 85 ? 8.678 1.494 -3.655 1.00 97.69 85 LEU A N 1
ATOM 714 C CA . LEU A 1 85 ? 7.944 2.449 -2.820 1.00 97.69 85 LEU A CA 1
ATOM 715 C C . LEU A 1 85 ? 8.898 3.259 -1.926 1.00 97.69 85 LEU A C 1
ATOM 717 O O . LEU A 1 85 ? 8.795 3.209 -0.699 1.00 97.69 85 LEU A O 1
ATOM 721 N N . ASP A 1 86 ? 9.834 3.991 -2.531 1.00 97.19 86 ASP A N 1
ATOM 722 C CA . ASP A 1 86 ? 10.850 4.794 -1.835 1.00 97.19 86 ASP A CA 1
ATOM 723 C C . ASP A 1 86 ? 10.465 6.274 -1.626 1.00 97.19 86 ASP A C 1
ATOM 725 O O . ASP A 1 86 ? 9.352 6.707 -1.921 1.00 97.19 86 ASP A O 1
ATOM 729 N N . ASP A 1 87 ? 11.375 7.066 -1.054 1.00 97.88 87 ASP A N 1
ATOM 730 C CA . ASP A 1 87 ? 11.136 8.483 -0.749 1.00 97.88 87 ASP A CA 1
ATOM 731 C C . ASP A 1 87 ? 11.243 9.421 -1.959 1.00 97.88 87 ASP A C 1
ATOM 733 O O . ASP A 1 87 ? 10.935 10.613 -1.846 1.00 97.88 87 ASP A O 1
ATOM 737 N N . GLU A 1 88 ? 11.694 8.920 -3.110 1.00 97.38 88 GLU A N 1
ATOM 738 C CA . GLU A 1 88 ? 12.037 9.726 -4.280 1.00 97.38 88 GLU A CA 1
ATOM 739 C C . GLU A 1 88 ? 11.444 9.131 -5.568 1.00 97.38 88 GLU A C 1
ATOM 741 O O . GLU A 1 88 ? 12.171 8.932 -6.545 1.00 97.38 88 GLU A O 1
ATOM 746 N N . PRO A 1 89 ? 10.115 8.915 -5.637 1.00 96.50 89 PRO A N 1
ATOM 747 C CA . PRO A 1 89 ? 9.493 8.147 -6.712 1.00 96.50 89 PRO A CA 1
ATOM 748 C C . PRO A 1 89 ? 9.711 8.729 -8.113 1.00 96.50 89 PRO A C 1
ATOM 750 O O . PRO A 1 89 ? 9.678 7.996 -9.094 1.00 96.50 89 PRO A O 1
ATOM 753 N N . TYR A 1 90 ? 9.962 10.036 -8.230 1.00 95.81 90 TYR A N 1
ATOM 754 C CA . TYR A 1 90 ? 10.239 10.660 -9.526 1.00 95.81 90 TYR A CA 1
ATOM 755 C C . TYR A 1 90 ? 11.604 10.262 -10.113 1.00 95.81 90 TYR A C 1
ATOM 757 O O . TYR A 1 90 ? 11.793 10.365 -11.320 1.00 95.81 90 TYR A O 1
ATOM 765 N N . LYS A 1 91 ? 12.557 9.784 -9.296 1.00 95.81 91 LYS A N 1
ATOM 766 C CA . LYS A 1 91 ? 13.865 9.306 -9.785 1.00 95.81 91 LYS A CA 1
ATOM 767 C C . LYS A 1 91 ? 13.775 8.013 -10.589 1.00 95.81 91 LYS A C 1
ATOM 769 O O . LYS A 1 91 ? 14.721 7.688 -11.300 1.00 95.81 91 LYS A O 1
ATOM 774 N N . HIS A 1 92 ? 12.665 7.285 -10.476 1.00 94.62 92 HIS A N 1
ATOM 775 C CA . HIS A 1 92 ? 12.431 6.078 -11.271 1.00 94.62 92 HIS A CA 1
ATOM 776 C C . HIS A 1 92 ? 12.160 6.399 -12.740 1.00 94.62 92 HIS A C 1
ATOM 778 O O . HIS A 1 92 ? 12.241 5.510 -13.586 1.00 94.62 92 HIS A O 1
ATOM 784 N N . GLU A 1 93 ? 11.883 7.664 -13.061 1.00 94.44 93 GLU A N 1
ATOM 785 C CA . GLU A 1 93 ? 11.723 8.099 -14.438 1.00 94.44 93 GLU A CA 1
ATOM 786 C C . GLU A 1 93 ? 13.070 8.253 -15.151 1.00 94.44 93 GLU A C 1
ATOM 788 O O . GLU A 1 93 ? 14.014 8.833 -14.596 1.00 94.44 93 GLU A O 1
ATOM 793 N N . PRO A 1 94 ? 13.169 7.815 -16.420 1.00 95.75 94 PRO A N 1
ATOM 794 C CA . PRO A 1 94 ? 14.379 7.980 -17.208 1.00 95.75 94 PRO A CA 1
ATOM 795 C C . PRO A 1 94 ? 14.873 9.431 -17.218 1.00 95.75 94 PRO A C 1
ATOM 797 O O . PRO A 1 94 ? 14.146 10.366 -17.565 1.00 95.75 94 PRO A O 1
ATOM 800 N N . SER A 1 95 ? 16.144 9.608 -16.849 1.00 94.12 95 SER A N 1
ATOM 801 C CA . SER A 1 95 ? 16.840 10.902 -16.842 1.00 94.12 95 SER A CA 1
ATOM 802 C C . SER A 1 95 ? 16.258 11.960 -15.895 1.00 94.12 95 SER A C 1
ATOM 804 O O . SER A 1 95 ? 16.611 13.134 -16.016 1.00 94.12 95 SER A O 1
ATOM 806 N N . GLN A 1 96 ? 15.399 11.581 -14.947 1.00 94.12 96 GLN A N 1
ATOM 807 C CA . GLN A 1 96 ? 14.873 12.505 -13.947 1.00 94.12 96 GLN A CA 1
ATOM 808 C C . GLN A 1 96 ? 15.674 12.452 -12.643 1.00 94.12 96 GLN A C 1
ATOM 810 O O . GLN A 1 96 ? 16.289 11.451 -12.279 1.00 94.12 96 GLN A O 1
ATOM 815 N N . ILE A 1 97 ? 15.662 13.573 -11.928 1.00 94.50 97 ILE A N 1
ATOM 816 C CA . ILE A 1 97 ? 16.202 13.692 -10.570 1.00 94.50 97 ILE A CA 1
ATOM 817 C C . ILE A 1 97 ? 15.054 13.752 -9.559 1.00 94.50 97 ILE A C 1
ATOM 819 O O . ILE A 1 97 ? 13.889 13.734 -9.937 1.00 94.50 97 ILE A O 1
ATOM 823 N N . ASN A 1 98 ? 15.362 13.855 -8.263 1.00 95.50 98 ASN A N 1
ATOM 824 C CA . ASN A 1 98 ? 14.323 14.009 -7.244 1.00 95.50 98 ASN A CA 1
ATOM 825 C C . ASN A 1 98 ? 13.442 15.242 -7.519 1.00 95.50 98 ASN A C 1
ATOM 827 O O . ASN A 1 98 ? 13.953 16.307 -7.867 1.00 95.50 98 ASN A O 1
ATOM 831 N N . ASN A 1 99 ? 12.140 15.123 -7.261 1.00 95.38 99 ASN A N 1
ATOM 832 C CA . ASN A 1 99 ? 11.203 16.237 -7.280 1.00 95.38 99 ASN A CA 1
ATOM 833 C C . ASN A 1 99 ? 10.429 16.303 -5.949 1.00 95.38 99 ASN A C 1
ATOM 835 O O . ASN A 1 99 ? 9.420 15.615 -5.787 1.00 95.38 99 ASN A O 1
ATOM 839 N N . PRO A 1 100 ? 10.840 17.168 -5.002 1.00 94.75 100 PRO A N 1
ATOM 840 C CA . PRO A 1 100 ? 10.191 17.280 -3.695 1.00 94.75 100 PRO A CA 1
ATOM 841 C C . PRO A 1 100 ? 8.701 17.655 -3.738 1.00 94.75 100 PRO A C 1
ATOM 843 O O . PRO A 1 100 ? 7.945 17.251 -2.851 1.00 94.75 100 PRO A O 1
ATOM 846 N N . GLU A 1 101 ? 8.250 18.409 -4.748 1.00 93.69 101 GLU A N 1
ATOM 847 C CA . GLU A 1 101 ? 6.818 18.703 -4.911 1.00 93.69 101 GLU A CA 1
ATOM 848 C C . GLU A 1 101 ? 6.048 17.456 -5.353 1.00 93.69 101 GLU A C 1
ATOM 850 O O . GLU A 1 101 ? 4.946 17.216 -4.855 1.00 93.69 101 GLU A O 1
ATOM 855 N N . PHE A 1 102 ? 6.645 16.610 -6.200 1.00 95.31 102 PHE A N 1
ATOM 856 C CA . PHE A 1 102 ? 6.049 15.322 -6.547 1.00 95.31 102 PHE A CA 1
ATOM 857 C C . PHE A 1 102 ? 6.031 14.358 -5.358 1.00 95.31 102 PHE A C 1
ATOM 859 O O . PHE A 1 102 ? 5.009 13.725 -5.110 1.00 95.31 102 PHE A O 1
ATOM 866 N N . ASN A 1 103 ? 7.088 14.309 -4.543 1.00 96.06 103 ASN A N 1
ATOM 867 C CA . ASN A 1 103 ? 7.092 13.478 -3.331 1.00 96.06 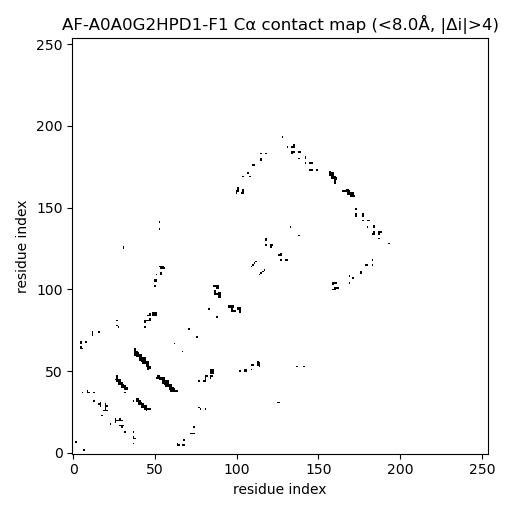103 ASN A CA 1
ATOM 868 C C . ASN A 1 103 ? 5.959 13.905 -2.383 1.00 96.06 103 ASN A C 1
ATOM 870 O O . ASN A 1 103 ? 5.281 13.065 -1.797 1.00 96.06 103 ASN A O 1
ATOM 874 N N . ARG A 1 104 ? 5.687 15.215 -2.286 1.00 95.56 104 ARG A N 1
ATOM 875 C CA . ARG A 1 104 ? 4.553 15.759 -1.523 1.00 95.56 104 ARG A CA 1
ATOM 876 C C . ARG A 1 104 ? 3.200 15.393 -2.139 1.00 95.56 104 ARG A C 1
ATOM 878 O O . ARG A 1 104 ? 2.278 15.047 -1.400 1.00 95.56 104 ARG A O 1
ATOM 885 N N . PHE A 1 105 ? 3.079 15.455 -3.467 1.00 95.88 105 PHE A N 1
ATOM 886 C CA . PHE A 1 105 ? 1.901 14.987 -4.206 1.00 95.88 105 PHE A CA 1
ATOM 887 C C . PHE A 1 105 ? 1.607 13.518 -3.898 1.00 95.88 105 PHE A C 1
ATOM 889 O O . PHE A 1 105 ? 0.484 13.178 -3.520 1.00 95.88 105 PHE A O 1
ATOM 896 N N . VAL A 1 106 ? 2.619 12.658 -3.994 1.00 96.69 106 VAL A N 1
ATOM 897 C CA . VAL A 1 106 ? 2.514 11.222 -3.724 1.00 96.69 106 VAL A CA 1
ATOM 898 C C . VAL A 1 106 ? 2.177 10.965 -2.256 1.00 96.69 106 VAL A C 1
ATOM 900 O O . VAL A 1 106 ? 1.200 10.278 -1.968 1.00 96.69 106 VAL A O 1
ATOM 903 N N . GLN A 1 107 ? 2.905 11.573 -1.316 1.00 96.94 107 GLN A N 1
ATOM 904 C CA . GLN A 1 107 ? 2.663 11.409 0.121 1.00 96.94 107 GLN A CA 1
ATOM 905 C C . GLN A 1 107 ? 1.214 11.755 0.502 1.00 96.94 107 GLN A C 1
ATOM 907 O O . GLN A 1 107 ? 0.580 11.026 1.267 1.00 96.94 107 GLN A O 1
ATOM 912 N N . TYR A 1 108 ? 0.669 12.845 -0.049 1.00 97.25 108 TYR A N 1
ATOM 913 C CA . TYR A 1 108 ? -0.708 13.256 0.217 1.00 97.25 108 TYR A CA 1
ATOM 914 C C . TYR A 1 108 ? -1.736 12.347 -0.470 1.00 97.25 108 TYR A C 1
ATOM 916 O O . TYR A 1 108 ? -2.637 11.824 0.184 1.00 97.25 108 TYR A O 1
ATOM 924 N N . SER A 1 109 ? -1.616 12.158 -1.787 1.00 96.19 109 SER A N 1
ATOM 925 C CA . SER A 1 109 ? -2.626 11.456 -2.595 1.00 96.19 109 SER A CA 1
ATOM 926 C C . SER A 1 109 ? -2.790 9.989 -2.195 1.00 96.19 109 SER A C 1
ATOM 928 O O . SER A 1 109 ? -3.913 9.480 -2.156 1.00 96.19 109 SER A O 1
ATOM 930 N N . THR A 1 110 ? -1.694 9.333 -1.813 1.00 97.56 110 THR A N 1
ATOM 931 C CA . THR A 1 110 ? -1.678 7.908 -1.464 1.00 97.56 110 THR A CA 1
ATOM 932 C C . THR A 1 110 ? -2.395 7.586 -0.158 1.00 97.56 110 THR A C 1
ATOM 934 O O . THR A 1 110 ? -2.901 6.479 -0.019 1.00 97.56 110 THR A O 1
ATOM 937 N N . TRP A 1 111 ? -2.559 8.530 0.778 1.00 98.12 111 TRP A N 1
ATOM 938 C CA . TRP A 1 111 ? -3.459 8.311 1.924 1.00 98.12 111 TRP A CA 1
ATOM 939 C C . TRP A 1 111 ? -4.881 7.976 1.476 1.00 98.12 111 TRP A C 1
ATOM 941 O O . TRP A 1 111 ? -5.533 7.110 2.058 1.00 98.12 111 TRP A O 1
ATOM 951 N N . LYS A 1 112 ? -5.356 8.653 0.428 1.00 96.94 112 LYS A N 1
ATOM 952 C CA . LYS A 1 112 ? -6.683 8.409 -0.121 1.00 96.94 112 LYS A CA 1
ATOM 953 C C . LYS A 1 112 ? -6.706 7.110 -0.918 1.00 96.94 112 LYS A C 1
ATOM 955 O O . LYS A 1 112 ? -7.409 6.185 -0.536 1.00 96.94 112 LYS A O 1
ATOM 960 N N . CYS A 1 113 ? -5.937 7.030 -2.004 1.00 96.19 113 CYS A N 1
ATOM 961 C CA . CYS A 1 113 ? -6.082 5.933 -2.963 1.00 96.19 113 CYS A CA 1
ATOM 962 C C . CYS A 1 113 ? -5.431 4.611 -2.530 1.00 96.19 113 CYS A C 1
ATOM 964 O O . CYS A 1 113 ? -5.865 3.567 -3.000 1.00 96.19 113 CYS A O 1
ATOM 966 N N . LEU A 1 114 ? -4.431 4.637 -1.641 1.00 97.94 114 LEU A N 1
ATOM 967 C CA . LEU A 1 114 ? -3.692 3.448 -1.194 1.00 97.94 114 LEU A CA 1
ATOM 968 C C . LEU A 1 114 ? -3.999 3.041 0.258 1.00 97.94 114 LEU A C 1
ATOM 970 O O . LEU A 1 114 ? -3.345 2.155 0.805 1.00 97.94 114 LEU A O 1
ATOM 974 N N . LEU A 1 115 ? -4.974 3.683 0.906 1.00 98.19 115 LEU A N 1
ATOM 975 C CA . LEU A 1 115 ? -5.466 3.257 2.217 1.00 98.19 115 LEU A CA 1
ATOM 976 C C . LEU A 1 115 ? -6.974 3.465 2.342 1.00 98.19 115 LEU A C 1
ATOM 978 O O . LEU A 1 115 ? -7.716 2.489 2.372 1.00 98.19 115 LEU A O 1
ATOM 982 N N . LEU A 1 116 ? -7.442 4.717 2.399 1.00 98.12 116 LEU A N 1
ATOM 983 C CA . LEU A 1 116 ? -8.847 5.015 2.713 1.00 98.12 116 LEU A CA 1
ATOM 984 C C . LEU A 1 116 ? -9.822 4.420 1.691 1.00 98.12 116 LEU A C 1
ATOM 986 O O . LEU A 1 116 ? -10.858 3.881 2.072 1.00 98.12 116 LEU A O 1
ATOM 990 N N . ASP A 1 117 ? -9.481 4.476 0.406 1.00 97.62 117 ASP A N 1
ATOM 991 C CA . ASP A 1 117 ? -10.299 3.889 -0.649 1.00 97.62 117 ASP A CA 1
ATOM 992 C C . ASP A 1 117 ? -10.385 2.361 -0.518 1.00 97.62 117 ASP A C 1
ATOM 994 O O . ASP A 1 117 ? -11.455 1.811 -0.762 1.00 97.62 117 ASP A O 1
ATOM 998 N N . TYR A 1 118 ? -9.320 1.677 -0.083 1.00 96.75 118 TYR A N 1
ATOM 999 C CA . TYR A 1 118 ? -9.376 0.236 0.182 1.00 96.75 118 TYR A CA 1
ATOM 1000 C C . TYR A 1 118 ? -10.248 -0.075 1.394 1.00 96.75 118 TYR A C 1
ATOM 1002 O O . TYR A 1 118 ? -11.127 -0.923 1.299 1.00 96.75 118 TYR A O 1
ATOM 1010 N N . LEU A 1 119 ? -10.082 0.659 2.498 1.00 96.62 119 LEU A N 1
ATOM 1011 C CA . LEU A 1 119 ? -10.921 0.482 3.688 1.00 96.62 119 LEU A CA 1
ATOM 1012 C C . LEU A 1 119 ? -12.413 0.672 3.377 1.00 96.62 119 LEU A C 1
ATOM 1014 O O . LEU A 1 119 ? -13.256 -0.043 3.909 1.00 96.62 119 LEU A O 1
ATOM 1018 N N . ALA A 1 120 ? -12.743 1.627 2.506 1.00 96.00 120 ALA A N 1
ATOM 1019 C CA . ALA A 1 120 ? -14.122 1.932 2.148 1.00 96.00 120 ALA A CA 1
ATOM 1020 C C . ALA A 1 120 ? -14.731 0.954 1.131 1.00 96.00 120 ALA A C 1
ATOM 1022 O O . ALA A 1 120 ? -15.943 0.745 1.145 1.00 96.00 120 ALA A O 1
ATOM 1023 N N . LYS A 1 121 ? -13.920 0.411 0.215 1.00 96.00 121 LYS A N 1
ATOM 1024 C CA . LYS A 1 121 ? -14.404 -0.342 -0.954 1.00 96.00 121 LYS A CA 1
ATOM 1025 C C . LYS A 1 121 ? -14.148 -1.843 -0.873 1.00 96.00 121 LYS A C 1
ATOM 1027 O O . LYS A 1 121 ? -14.644 -2.551 -1.742 1.00 96.00 121 LYS A O 1
ATOM 1032 N N . GLU A 1 122 ? -13.386 -2.333 0.104 1.00 95.69 122 GLU A N 1
ATOM 1033 C CA . GLU A 1 122 ? -13.078 -3.759 0.181 1.00 95.69 122 GLU A CA 1
ATOM 1034 C C . GLU A 1 122 ? -14.332 -4.595 0.460 1.00 95.69 122 GLU A C 1
ATOM 1036 O O . GLU A 1 122 ? -15.061 -4.374 1.435 1.00 95.69 122 GLU A O 1
ATOM 1041 N N . THR A 1 123 ? -14.570 -5.566 -0.419 1.00 94.25 123 THR A N 1
ATOM 1042 C CA . THR A 1 123 ? -15.736 -6.452 -0.382 1.00 94.25 123 THR A CA 1
ATOM 1043 C C . THR A 1 123 ? -15.371 -7.878 -0.007 1.00 94.25 123 THR A C 1
ATOM 1045 O O . THR A 1 123 ? -16.245 -8.608 0.456 1.00 94.25 123 THR A O 1
ATOM 1048 N N . GLU A 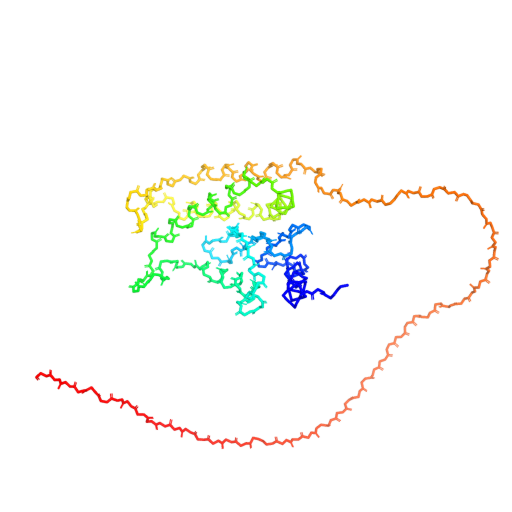1 124 ? -14.118 -8.293 -0.210 1.00 93.62 124 GLU A N 1
ATOM 1049 C CA . GLU A 1 124 ? -13.690 -9.647 0.124 1.00 93.62 124 GLU A CA 1
ATOM 1050 C C . GLU A 1 124 ? -13.562 -9.789 1.659 1.00 93.62 124 GLU A C 1
ATOM 1052 O O . GLU A 1 124 ? -12.869 -8.986 2.295 1.00 93.62 124 GLU A O 1
ATOM 1057 N N . PRO A 1 125 ? -14.265 -10.748 2.299 1.00 94.44 125 PRO A N 1
ATOM 1058 C CA . PRO A 1 125 ? -14.335 -10.827 3.760 1.00 94.44 125 PRO A CA 1
ATOM 1059 C C . PRO A 1 125 ? -12.986 -11.022 4.459 1.00 94.44 125 PRO A C 1
ATOM 1061 O O . PRO A 1 125 ? -12.760 -10.434 5.519 1.00 94.44 125 PRO A O 1
ATOM 1064 N N . THR A 1 126 ? -12.090 -11.823 3.884 1.00 94.06 126 THR A N 1
ATOM 1065 C CA . THR A 1 126 ? -10.773 -12.127 4.461 1.00 94.06 126 THR A CA 1
ATOM 1066 C C . THR A 1 126 ? -9.877 -10.888 4.443 1.00 94.06 126 THR A C 1
ATOM 1068 O O . THR A 1 126 ? -9.273 -10.534 5.457 1.00 94.06 126 THR A O 1
ATOM 1071 N N . ALA A 1 127 ? -9.861 -10.171 3.321 1.00 95.25 127 ALA A N 1
ATOM 1072 C CA . ALA A 1 127 ? -9.189 -8.904 3.102 1.00 95.25 127 ALA A CA 1
ATOM 1073 C C . ALA A 1 127 ? -9.719 -7.856 4.062 1.00 95.25 127 ALA A C 1
ATOM 1075 O O . ALA A 1 127 ? -8.939 -7.161 4.706 1.00 95.25 127 ALA A O 1
ATOM 1076 N N . LYS A 1 128 ? -11.044 -7.768 4.198 1.00 96.25 128 LYS A N 1
ATOM 1077 C CA . LYS A 1 128 ? -11.691 -6.830 5.108 1.00 96.25 128 LYS A CA 1
ATOM 1078 C C . LYS A 1 128 ? -11.300 -7.092 6.560 1.00 96.25 128 LYS A C 1
ATOM 1080 O O . LYS A 1 128 ? -10.861 -6.171 7.240 1.00 96.25 128 LYS A O 1
ATOM 1085 N N . ALA A 1 129 ? -11.367 -8.343 7.015 1.00 95.56 129 ALA A N 1
ATOM 1086 C CA . ALA A 1 129 ? -10.957 -8.713 8.370 1.00 95.56 129 ALA A CA 1
ATOM 1087 C C . ALA A 1 129 ? -9.466 -8.424 8.630 1.00 95.56 129 ALA A C 1
ATOM 1089 O O . ALA A 1 129 ? -9.082 -7.974 9.719 1.00 95.56 129 ALA A O 1
ATOM 1090 N N . TRP A 1 130 ? -8.616 -8.649 7.625 1.00 96.19 130 TRP A N 1
ATOM 1091 C CA . TRP A 1 130 ? -7.200 -8.313 7.703 1.00 96.19 130 TRP A CA 1
ATOM 1092 C C . TRP A 1 130 ? -6.962 -6.795 7.741 1.00 96.19 130 TRP A C 1
ATOM 1094 O O . TRP A 1 130 ? -6.212 -6.325 8.596 1.00 96.19 130 TRP A O 1
ATOM 1104 N N . LEU A 1 131 ? -7.633 -6.017 6.886 1.00 97.38 131 LEU A N 1
ATOM 1105 C CA . LEU A 1 131 ? -7.566 -4.552 6.869 1.00 97.38 131 LEU A CA 1
ATOM 1106 C C . LEU A 1 131 ? -8.039 -3.956 8.198 1.00 97.38 131 LEU A C 1
ATOM 1108 O O . LEU A 1 131 ? -7.369 -3.080 8.746 1.00 97.38 131 LEU A O 1
ATOM 1112 N N . ASP A 1 132 ? -9.130 -4.471 8.763 1.00 96.94 132 ASP A N 1
ATOM 1113 C CA . ASP A 1 132 ? -9.618 -4.075 10.084 1.00 96.94 132 ASP A CA 1
ATOM 1114 C C . ASP A 1 132 ? -8.556 -4.350 11.155 1.00 96.94 132 ASP A C 1
ATOM 1116 O O . ASP A 1 132 ? -8.231 -3.483 11.969 1.00 96.94 132 ASP A O 1
ATOM 1120 N N . SER A 1 133 ? -7.931 -5.527 11.125 1.00 95.75 133 SER A N 1
ATOM 1121 C CA . SER A 1 133 ? -6.835 -5.866 12.042 1.00 95.75 133 SER A CA 1
ATOM 1122 C C . SER A 1 133 ? -5.625 -4.939 11.861 1.00 95.75 133 SER A C 1
ATOM 1124 O O . SER A 1 133 ? -5.029 -4.489 12.845 1.00 95.75 133 SER A O 1
ATOM 1126 N N . TYR A 1 134 ? -5.286 -4.596 10.616 1.00 96.69 134 TYR A N 1
ATOM 1127 C CA . TYR A 1 134 ? -4.197 -3.684 10.277 1.00 96.69 134 TYR A CA 1
ATOM 1128 C C . TYR A 1 134 ? -4.455 -2.262 10.796 1.00 96.69 134 TYR A C 1
ATOM 1130 O O . TYR A 1 134 ? -3.572 -1.657 11.412 1.00 96.69 134 TYR A O 1
ATOM 1138 N N . VAL A 1 135 ? -5.676 -1.747 10.624 1.00 97.62 135 VAL A N 1
ATOM 1139 C CA . VAL A 1 135 ? -6.111 -0.443 11.151 1.00 97.62 135 VAL A CA 1
ATOM 1140 C C . VAL A 1 135 ? -6.178 -0.459 12.675 1.00 97.62 135 VAL A C 1
ATOM 1142 O O . VAL A 1 135 ? -5.755 0.502 13.313 1.00 97.62 135 VAL A O 1
ATOM 1145 N N . ARG A 1 136 ? -6.641 -1.549 13.293 1.00 96.44 136 ARG A N 1
ATOM 1146 C CA . ARG A 1 136 ? -6.661 -1.687 14.757 1.00 96.44 136 ARG A CA 1
ATOM 1147 C C . ARG A 1 136 ? -5.251 -1.632 15.347 1.00 96.44 136 ARG A C 1
ATOM 1149 O O . ARG A 1 136 ? -5.039 -0.953 16.348 1.00 96.44 136 ARG A O 1
ATOM 1156 N N . LYS A 1 137 ? -4.284 -2.299 14.708 1.00 95.81 137 LYS A N 1
ATOM 1157 C CA . LYS A 1 137 ? -2.872 -2.316 15.126 1.00 95.81 137 LYS A CA 1
ATOM 1158 C C . LYS A 1 137 ? -2.188 -0.956 14.941 1.00 95.81 137 LYS A C 1
ATOM 1160 O O . LYS A 1 137 ? -1.464 -0.519 15.829 1.00 95.81 137 LYS A O 1
ATOM 1165 N N . ASN A 1 138 ? -2.396 -0.299 13.797 1.00 97.50 138 ASN A N 1
ATOM 1166 C CA . ASN A 1 138 ? -1.570 0.839 13.367 1.00 97.50 138 ASN A CA 1
ATOM 1167 C C . ASN A 1 138 ? -2.293 2.198 13.376 1.00 97.50 138 ASN A C 1
ATOM 1169 O O . ASN A 1 138 ? -1.647 3.235 13.241 1.00 97.50 138 ASN A O 1
ATOM 1173 N N . GLY A 1 139 ? -3.616 2.229 13.540 1.00 97.62 139 GLY A N 1
ATOM 1174 C CA . GLY A 1 139 ? -4.453 3.406 13.286 1.00 97.62 139 GLY A CA 1
ATOM 1175 C C . GLY A 1 139 ? -4.076 4.650 14.090 1.00 97.62 139 GLY A C 1
ATOM 1176 O O . GLY A 1 139 ? -4.107 5.762 13.565 1.00 97.62 139 GLY A O 1
ATOM 1177 N N . GLN A 1 140 ? -3.653 4.482 15.345 1.00 97.94 140 GLN A N 1
ATOM 1178 C CA . GLN A 1 140 ? -3.190 5.607 16.165 1.00 97.94 140 GLN A CA 1
ATOM 1179 C C . GLN A 1 140 ? -1.878 6.204 15.640 1.00 97.94 140 GLN A C 1
ATOM 1181 O O . GLN A 1 140 ? -1.736 7.425 15.586 1.00 97.94 140 GLN A O 1
ATOM 1186 N N . GLU A 1 141 ? -0.940 5.365 15.199 1.00 98.12 141 GLU A N 1
ATOM 1187 C CA . GLU A 1 141 ? 0.310 5.831 14.593 1.00 98.12 141 GLU A CA 1
ATOM 1188 C C . GLU A 1 141 ? 0.077 6.457 13.217 1.00 98.12 141 GLU A C 1
ATOM 1190 O O . GLU A 1 141 ? 0.677 7.484 12.907 1.00 98.12 141 GLU A O 1
ATOM 1195 N N . MET A 1 142 ? -0.850 5.914 12.423 1.00 98.38 142 MET A N 1
ATOM 1196 C CA . MET A 1 142 ? -1.269 6.525 11.158 1.00 98.38 142 MET A CA 1
ATOM 1197 C C . MET A 1 142 ? -1.800 7.949 11.376 1.00 98.38 142 MET A C 1
ATOM 1199 O O . MET A 1 142 ? -1.414 8.871 10.660 1.00 98.38 142 MET A O 1
ATOM 1203 N N . LEU A 1 143 ? -2.640 8.155 12.398 1.00 98.50 143 LEU A N 1
ATOM 1204 C CA . LEU A 1 143 ? -3.170 9.475 12.753 1.00 98.50 143 LEU A CA 1
ATOM 1205 C C . LEU A 1 143 ? -2.073 10.447 13.204 1.00 98.50 143 LEU A C 1
ATOM 1207 O O . LEU A 1 143 ? -2.101 11.624 12.825 1.00 98.50 143 LEU A O 1
ATOM 1211 N N . ARG A 1 144 ? -1.102 9.973 13.994 1.00 98.38 144 ARG A N 1
ATOM 1212 C CA . ARG A 1 144 ? 0.062 10.771 14.414 1.00 98.38 144 ARG A CA 1
ATOM 1213 C C . ARG A 1 144 ? 0.905 11.188 13.214 1.00 98.38 144 ARG A C 1
ATOM 1215 O O . ARG A 1 144 ? 1.235 12.366 13.087 1.00 98.38 144 ARG A O 1
ATOM 1222 N N . GLU A 1 145 ? 1.194 10.252 12.316 1.00 97.75 145 GLU A N 1
ATOM 1223 C CA . GLU A 1 145 ? 1.991 10.493 11.114 1.00 97.75 145 GLU A CA 1
ATOM 1224 C C . GLU A 1 145 ? 1.295 11.476 10.161 1.00 97.75 145 GLU A C 1
ATOM 1226 O O . GLU A 1 145 ? 1.895 12.460 9.731 1.00 97.75 145 GLU A O 1
ATOM 1231 N N . LEU A 1 146 ? -0.004 11.300 9.910 1.00 97.12 146 LEU A N 1
ATOM 1232 C CA . LEU A 1 146 ? -0.783 12.225 9.086 1.00 97.12 146 LEU A CA 1
ATOM 1233 C C . LEU A 1 146 ? -0.848 13.638 9.703 1.00 97.12 146 LEU A C 1
ATOM 1235 O O . LEU A 1 146 ? -0.736 14.636 8.988 1.00 97.12 146 LEU A O 1
ATOM 1239 N N . SER A 1 147 ? -0.957 13.743 11.032 1.00 97.88 147 SER A N 1
ATOM 1240 C CA . SER A 1 147 ? -0.927 15.032 11.747 1.00 97.88 147 SER A CA 1
ATOM 1241 C C . SER A 1 147 ? 0.448 15.707 11.662 1.00 97.88 147 SER A C 1
ATOM 1243 O O . SER A 1 147 ? 0.545 16.918 11.450 1.00 97.88 147 SER A O 1
ATOM 1245 N N . LYS A 1 148 ? 1.531 14.928 11.765 1.00 97.44 148 LYS A N 1
ATOM 1246 C CA . LYS A 1 148 ? 2.906 15.407 11.570 1.00 97.44 148 LYS A CA 1
ATOM 1247 C C . LYS A 1 148 ? 3.110 15.932 10.146 1.00 97.44 148 LYS A C 1
ATOM 1249 O O . LYS A 1 148 ? 3.666 17.016 9.970 1.00 97.44 148 LYS A O 1
ATOM 1254 N N . GLN A 1 149 ? 2.611 15.217 9.138 1.00 95.88 149 GLN A N 1
ATOM 1255 C CA . GLN A 1 149 ? 2.651 15.659 7.741 1.00 95.88 149 GLN A CA 1
ATOM 1256 C C . GLN A 1 149 ? 1.853 16.948 7.527 1.00 95.88 149 GLN A C 1
ATOM 1258 O O . GLN A 1 149 ? 2.326 17.848 6.832 1.00 95.88 149 GLN A O 1
ATOM 1263 N N . GLN A 1 150 ? 0.682 17.091 8.154 1.00 96.56 150 GLN A N 1
ATOM 1264 C CA . GLN A 1 150 ? -0.074 18.343 8.115 1.00 96.56 150 GLN A CA 1
ATOM 1265 C C . GLN A 1 150 ? 0.753 19.513 8.665 1.00 96.56 150 GLN A C 1
ATOM 1267 O O . GLN A 1 150 ? 0.865 20.544 7.999 1.00 96.56 150 GLN A O 1
ATOM 1272 N N . ALA A 1 151 ? 1.356 19.353 9.847 1.00 97.12 151 ALA A N 1
ATOM 1273 C CA . ALA A 1 151 ? 2.170 20.393 10.472 1.00 97.12 151 ALA A CA 1
ATOM 1274 C C . ALA A 1 151 ? 3.375 20.782 9.597 1.00 97.12 151 ALA A C 1
ATOM 1276 O O . ALA A 1 151 ? 3.619 21.966 9.368 1.00 97.12 151 ALA A O 1
ATOM 1277 N N . ALA A 1 152 ? 4.071 19.797 9.019 1.00 95.25 152 ALA A N 1
ATOM 1278 C CA . ALA A 1 152 ? 5.210 20.021 8.125 1.00 95.25 152 ALA A CA 1
ATOM 1279 C C . ALA A 1 152 ? 4.841 20.738 6.809 1.00 95.25 152 ALA A C 1
ATOM 1281 O O . ALA A 1 152 ? 5.708 21.289 6.127 1.00 95.25 152 ALA A O 1
ATOM 1282 N N . ASN A 1 153 ? 3.560 20.732 6.430 1.00 94.25 153 ASN A N 1
ATOM 1283 C CA . ASN A 1 153 ? 3.074 21.297 5.174 1.00 94.25 153 ASN A CA 1
ATOM 1284 C C . ASN A 1 153 ? 2.145 22.511 5.360 1.00 94.25 153 ASN A C 1
ATOM 1286 O O . ASN A 1 153 ? 1.603 22.998 4.369 1.00 94.25 153 ASN A O 1
ATOM 1290 N N . ILE A 1 154 ? 1.986 23.035 6.584 1.00 92.44 154 ILE A N 1
ATOM 1291 C CA . ILE A 1 154 ? 1.013 24.098 6.901 1.00 92.44 154 ILE A CA 1
ATOM 1292 C C . ILE A 1 154 ? 1.216 25.383 6.081 1.00 92.44 154 ILE A C 1
ATOM 1294 O O . ILE A 1 154 ? 0.244 26.001 5.654 1.00 92.44 154 ILE A O 1
ATOM 1298 N N . ASN A 1 155 ? 2.473 25.734 5.798 1.00 92.31 155 ASN A N 1
ATOM 1299 C CA . ASN A 1 155 ? 2.847 26.942 5.057 1.00 92.31 155 ASN A CA 1
ATOM 1300 C C . ASN A 1 155 ? 3.096 26.688 3.559 1.00 92.31 155 ASN A C 1
ATOM 1302 O O . ASN A 1 155 ? 3.530 27.591 2.846 1.00 92.31 155 ASN A O 1
ATOM 1306 N N . LYS A 1 156 ? 2.874 25.462 3.066 1.00 93.06 156 LYS A N 1
ATOM 1307 C CA . LYS A 1 156 ? 3.118 25.112 1.659 1.00 93.06 156 LYS A CA 1
ATOM 1308 C C . LYS A 1 156 ? 1.878 25.344 0.796 1.00 93.06 156 LYS A C 1
ATOM 1310 O O . LYS A 1 156 ? 0.754 25.437 1.287 1.00 93.06 156 LYS A O 1
ATOM 1315 N N . LYS A 1 157 ? 2.080 25.397 -0.526 1.00 90.56 157 LYS A N 1
ATOM 1316 C CA . LYS A 1 157 ? 0.994 25.540 -1.510 1.00 90.56 157 LYS A CA 1
ATOM 1317 C C . LYS A 1 157 ? -0.041 24.428 -1.327 1.00 90.56 157 LYS A C 1
ATOM 1319 O O . LYS A 1 157 ? 0.319 23.254 -1.308 1.00 90.56 157 LYS A O 1
ATOM 1324 N N . LYS A 1 158 ? -1.322 24.783 -1.223 1.00 92.88 158 LYS A N 1
ATOM 1325 C CA . LYS A 1 158 ? -2.408 23.793 -1.098 1.00 92.88 158 LYS A CA 1
ATOM 1326 C C . LYS A 1 158 ? -2.706 23.077 -2.412 1.00 92.88 158 LYS A C 1
ATOM 1328 O O . LYS A 1 158 ? -3.133 21.935 -2.381 1.00 92.88 158 LYS A O 1
ATOM 1333 N N . SER A 1 159 ? -2.470 23.739 -3.538 1.00 94.06 159 SER A N 1
ATOM 1334 C CA . SER A 1 159 ? -2.567 23.127 -4.859 1.00 94.06 159 SER A CA 1
ATOM 1335 C C . SER A 1 159 ? -1.280 22.361 -5.167 1.00 94.06 159 SER A C 1
ATOM 1337 O O . SER A 1 159 ? -0.185 22.912 -5.012 1.00 94.06 159 SER A O 1
ATOM 1339 N N . LEU A 1 160 ? -1.423 21.096 -5.551 1.00 93.31 160 LEU A N 1
ATOM 1340 C CA . LEU A 1 160 ? -0.352 20.193 -5.953 1.00 93.31 160 LEU A CA 1
ATOM 1341 C C . LEU A 1 160 ? -0.598 19.706 -7.378 1.00 93.31 160 LEU A C 1
ATOM 1343 O O . LEU A 1 160 ? -1.705 19.280 -7.696 1.00 93.31 160 LEU A O 1
ATOM 1347 N N . GLU A 1 161 ? 0.439 19.728 -8.209 1.00 91.50 161 GLU A N 1
ATOM 1348 C CA . GLU A 1 161 ? 0.376 19.317 -9.613 1.00 91.50 161 GLU A CA 1
ATOM 1349 C C . GLU A 1 161 ? 1.238 18.077 -9.845 1.00 91.50 161 GLU A C 1
ATOM 1351 O O . GLU A 1 161 ? 2.337 17.956 -9.298 1.00 91.50 161 GLU A O 1
ATOM 1356 N N . SER A 1 162 ? 0.734 17.159 -10.669 1.00 90.38 162 SER A N 1
ATOM 1357 C CA . SER A 1 162 ? 1.509 16.011 -11.130 1.00 90.38 162 SER A CA 1
ATOM 1358 C C . SER A 1 162 ? 2.380 16.404 -12.332 1.00 90.38 162 SER A C 1
ATOM 1360 O O . SER A 1 162 ? 1.862 16.999 -13.282 1.00 90.38 162 SER A O 1
ATOM 1362 N N . PRO A 1 163 ? 3.674 16.030 -12.365 1.00 90.50 163 PRO A N 1
ATOM 1363 C CA . PRO A 1 163 ? 4.526 16.259 -13.530 1.00 90.50 163 PRO A CA 1
ATOM 1364 C C . PRO A 1 163 ? 4.057 15.464 -14.761 1.00 90.50 163 PRO A C 1
ATOM 1366 O O . PRO A 1 163 ? 4.308 15.889 -15.886 1.00 90.50 163 PRO A O 1
ATOM 1369 N N . TYR A 1 164 ? 3.329 14.359 -14.561 1.00 87.44 164 TYR A N 1
ATOM 1370 C CA . TYR A 1 164 ? 2.815 13.503 -15.636 1.00 87.44 164 TYR A CA 1
ATOM 1371 C C . TYR A 1 164 ? 1.528 14.030 -16.268 1.00 87.44 164 TYR A C 1
ATOM 1373 O O . TYR A 1 164 ? 1.234 13.741 -17.425 1.00 87.44 164 TYR A O 1
ATOM 1381 N N . ASN A 1 165 ? 0.734 14.789 -15.512 1.00 85.88 165 ASN A N 1
ATOM 1382 C CA . ASN A 1 165 ? -0.520 15.341 -15.999 1.00 85.88 165 ASN A CA 1
ATOM 1383 C C . ASN A 1 165 ? -0.789 16.693 -15.342 1.00 85.88 165 ASN A C 1
ATOM 1385 O O . ASN A 1 165 ? -1.294 16.768 -14.224 1.00 85.88 165 ASN A O 1
ATOM 1389 N N . ARG A 1 166 ? -0.501 17.769 -16.078 1.00 78.69 166 ARG A N 1
ATOM 1390 C CA . ARG A 1 166 ? -0.686 19.149 -15.601 1.00 78.69 166 ARG A CA 1
ATOM 1391 C C . ARG A 1 166 ? -2.151 19.516 -15.355 1.00 78.69 166 ARG A C 1
ATOM 1393 O O . ARG A 1 166 ? -2.418 20.448 -14.609 1.00 78.69 166 ARG A O 1
ATOM 1400 N N . ASN A 1 167 ? -3.093 18.770 -15.933 1.00 81.75 167 ASN A N 1
ATOM 1401 C CA . ASN A 1 167 ? -4.522 18.952 -15.673 1.00 81.75 167 ASN A CA 1
ATOM 1402 C C . ASN A 1 167 ? -4.968 18.234 -14.388 1.00 81.75 167 ASN A C 1
ATOM 1404 O O . ASN A 1 167 ? -6.089 18.433 -13.923 1.00 81.75 167 ASN A O 1
ATOM 1408 N N .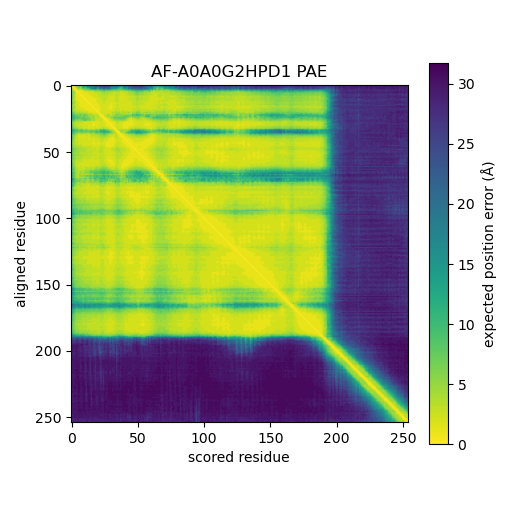 GLN A 1 168 ? -4.112 17.382 -13.817 1.00 80.56 168 GLN A N 1
ATOM 1409 C CA . GLN A 1 168 ? -4.375 16.683 -12.571 1.00 80.56 168 GLN A CA 1
ATOM 1410 C C . GLN A 1 168 ? -3.813 17.488 -11.401 1.00 80.56 168 GLN A C 1
ATOM 1412 O O . GLN A 1 168 ? -2.660 17.341 -10.988 1.00 80.56 168 GLN A O 1
ATOM 1417 N N . THR A 1 169 ? -4.675 18.334 -10.853 1.00 88.12 169 THR A N 1
ATOM 1418 C CA . THR A 1 169 ? -4.380 19.128 -9.666 1.00 88.12 169 THR A CA 1
ATOM 1419 C C . THR A 1 169 ? -5.102 18.550 -8.456 1.00 88.12 169 THR A C 1
ATOM 1421 O O . THR A 1 169 ? -6.294 18.247 -8.514 1.00 88.12 169 THR A O 1
ATOM 1424 N N . ILE A 1 170 ? -4.394 18.421 -7.336 1.00 92.25 170 ILE A N 1
ATOM 1425 C CA . ILE A 1 170 ? -4.975 18.019 -6.056 1.00 92.25 170 ILE A CA 1
ATOM 1426 C C . ILE A 1 170 ? -4.957 19.207 -5.103 1.00 92.25 170 ILE A C 1
ATOM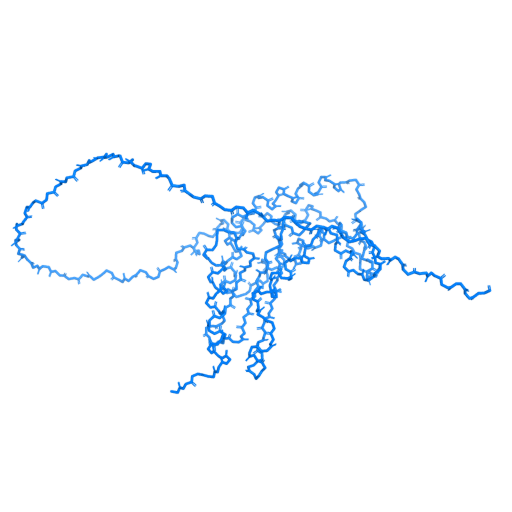 1428 O O . ILE A 1 170 ? -3.913 19.806 -4.846 1.00 92.25 170 ILE A O 1
ATOM 1432 N N . ASN A 1 171 ? -6.120 19.507 -4.528 1.00 94.25 171 ASN A N 1
ATOM 1433 C CA . ASN A 1 171 ? -6.236 20.456 -3.431 1.00 94.25 171 ASN A CA 1
ATOM 1434 C C . ASN A 1 171 ? -6.028 19.731 -2.101 1.00 94.25 171 ASN A C 1
ATOM 1436 O O . ASN A 1 171 ? -6.875 18.961 -1.651 1.00 94.25 171 ASN A O 1
ATOM 1440 N N . VAL A 1 172 ? -4.890 19.995 -1.468 1.00 95.69 172 VAL A N 1
ATOM 1441 C CA . VAL A 1 172 ? -4.491 19.418 -0.188 1.00 95.69 172 VAL A CA 1
ATOM 1442 C C . VAL A 1 172 ? -5.454 19.848 0.914 1.00 95.69 172 VAL A C 1
ATOM 1444 O O . VAL A 1 172 ? -5.527 21.018 1.295 1.00 95.69 172 VAL A O 1
ATOM 1447 N N . ASN A 1 173 ? -6.142 18.863 1.478 1.00 96.50 173 ASN A N 1
ATOM 1448 C CA . ASN A 1 173 ? -7.027 18.996 2.625 1.00 96.50 173 ASN A CA 1
ATOM 1449 C C . ASN A 1 173 ? -6.708 17.908 3.663 1.00 96.50 173 ASN A C 1
ATOM 1451 O O . ASN A 1 173 ? -7.330 16.847 3.692 1.00 96.50 173 ASN A O 1
ATOM 1455 N N . TYR A 1 174 ? -5.693 18.159 4.494 1.00 96.94 174 TYR A N 1
ATOM 1456 C CA . TYR A 1 174 ? -5.344 17.278 5.614 1.00 96.94 174 TYR A CA 1
ATOM 1457 C C . TYR A 1 174 ? -6.468 17.131 6.653 1.00 96.94 174 TYR A C 1
ATOM 1459 O O . TYR A 1 174 ? -6.697 16.002 7.075 1.00 96.94 174 TYR A O 1
ATOM 1467 N N . PRO A 1 175 ? -7.204 18.195 7.050 1.00 97.25 175 PRO A N 1
ATOM 1468 C CA . PRO A 1 175 ? -8.323 18.047 7.981 1.00 97.25 175 PRO A CA 1
ATOM 1469 C C . PRO A 1 175 ? -9.360 17.009 7.540 1.00 97.25 175 PRO A C 1
ATOM 1471 O O . PRO A 1 175 ? -9.782 16.197 8.360 1.00 97.25 175 PRO A O 1
ATOM 1474 N N . ALA A 1 176 ? -9.727 16.995 6.254 1.00 97.38 176 ALA A N 1
ATOM 1475 C CA . ALA A 1 176 ? -10.639 15.988 5.715 1.00 97.38 176 ALA A CA 1
ATOM 1476 C C . ALA A 1 176 ? -10.048 14.572 5.814 1.00 97.38 176 ALA A C 1
ATOM 1478 O O . ALA A 1 176 ? -10.675 13.708 6.413 1.00 97.38 176 ALA A O 1
ATOM 1479 N N . LEU A 1 177 ? -8.808 14.359 5.346 1.00 97.38 177 LEU A N 1
ATOM 1480 C CA . LEU A 1 177 ? -8.149 13.046 5.439 1.00 97.38 177 LEU A CA 1
ATOM 1481 C C . LEU A 1 177 ? -8.036 12.534 6.881 1.00 97.38 177 LEU A C 1
ATOM 1483 O O . LEU A 1 177 ? -8.215 11.347 7.135 1.00 97.38 177 LEU A O 1
ATOM 1487 N N . ILE A 1 178 ? -7.733 13.422 7.831 1.00 98.38 178 ILE A N 1
ATOM 1488 C CA . ILE A 1 178 ? -7.639 13.068 9.250 1.00 98.38 178 ILE A CA 1
ATOM 1489 C C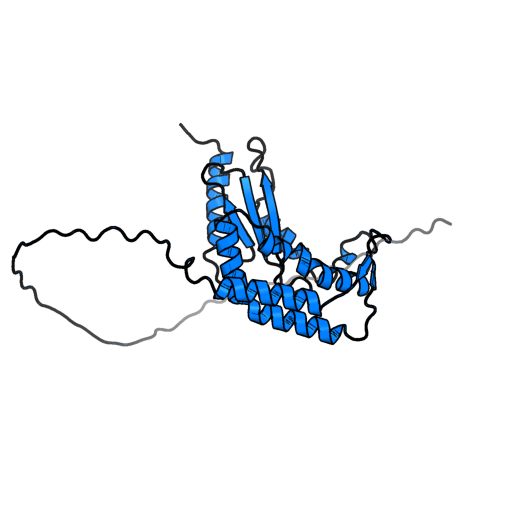 . ILE A 1 178 ? -9.007 12.646 9.781 1.00 98.38 178 ILE A C 1
ATOM 1491 O O . ILE A 1 178 ? -9.086 11.680 10.534 1.00 98.38 178 ILE A O 1
ATOM 1495 N N . ASN A 1 179 ? -10.076 13.351 9.413 1.00 98.44 179 ASN A N 1
ATOM 1496 C CA . ASN A 1 179 ? -11.428 12.990 9.829 1.00 98.44 179 ASN A CA 1
ATOM 1497 C C . ASN A 1 179 ? -11.867 11.652 9.224 1.00 98.44 179 ASN A C 1
ATOM 1499 O O . ASN A 1 179 ? -12.405 10.823 9.954 1.00 98.44 179 ASN A O 1
ATOM 1503 N N . ASP A 1 180 ? -11.568 11.413 7.947 1.00 98.25 180 ASP A N 1
ATOM 1504 C CA . ASP A 1 180 ? -11.860 10.145 7.272 1.00 98.25 180 ASP A CA 1
ATOM 1505 C C . ASP A 1 180 ? -11.117 8.980 7.946 1.00 98.25 180 ASP A C 1
ATOM 1507 O O . ASP A 1 180 ? -11.715 7.955 8.276 1.00 98.25 180 ASP A O 1
ATOM 1511 N N . LEU A 1 181 ? -9.823 9.154 8.240 1.00 98.31 181 LEU A N 1
ATOM 1512 C CA . LEU A 1 181 ? -9.033 8.142 8.941 1.00 98.31 181 LEU A CA 1
ATOM 1513 C C . LEU A 1 181 ? -9.523 7.927 10.378 1.00 98.31 181 LEU A C 1
ATOM 1515 O O . LEU A 1 181 ? -9.600 6.788 10.831 1.00 98.31 181 LEU A O 1
ATOM 1519 N N . LYS A 1 182 ? -9.897 8.991 11.101 1.00 98.31 182 LYS A N 1
ATOM 1520 C CA . LYS A 1 182 ? -10.509 8.867 12.434 1.00 98.31 182 LYS A CA 1
ATOM 1521 C C . LYS A 1 182 ? -11.795 8.053 12.372 1.00 98.31 182 LYS A C 1
ATOM 1523 O O . LYS A 1 182 ? -11.966 7.164 13.198 1.00 98.31 182 LYS A O 1
ATOM 1528 N N . ALA A 1 183 ? -12.662 8.328 11.399 1.00 97.94 183 ALA A N 1
ATOM 1529 C CA . ALA A 1 183 ? -13.904 7.588 11.214 1.00 97.94 183 ALA A CA 1
ATOM 1530 C C . ALA A 1 183 ? -13.633 6.099 10.951 1.00 97.94 183 ALA A C 1
ATOM 1532 O O . ALA A 1 183 ? -14.233 5.252 11.611 1.00 97.94 183 ALA A O 1
ATOM 1533 N N . ALA A 1 184 ? -12.673 5.780 10.076 1.00 96.94 184 ALA A N 1
ATOM 1534 C CA . ALA A 1 184 ? -12.266 4.401 9.806 1.00 96.94 184 ALA A CA 1
ATOM 1535 C C . ALA A 1 184 ? -11.709 3.699 11.059 1.00 96.94 184 ALA A C 1
ATOM 1537 O O . ALA A 1 184 ? -12.124 2.590 11.391 1.00 96.94 184 ALA A O 1
ATOM 1538 N N . VAL A 1 185 ? -10.823 4.361 11.812 1.00 97.38 185 VAL A N 1
ATOM 1539 C CA . VAL A 1 185 ? -10.277 3.822 13.068 1.00 97.38 185 VAL A CA 1
ATOM 1540 C C . VAL A 1 185 ? -11.389 3.591 14.093 1.00 97.38 185 VAL A C 1
ATOM 1542 O O . VAL A 1 185 ? -11.410 2.545 14.740 1.00 97.38 185 VAL A O 1
ATOM 1545 N N . SER A 1 186 ? -12.324 4.530 14.247 1.00 96.69 186 SER A N 1
ATOM 1546 C CA . SER A 1 186 ? -13.453 4.389 15.170 1.00 96.69 186 SER A CA 1
ATOM 1547 C C . SER A 1 186 ? -14.384 3.241 14.786 1.00 96.69 186 SER A C 1
ATOM 1549 O O . SER A 1 186 ? -14.765 2.477 15.670 1.00 96.69 186 SER A O 1
ATOM 1551 N N . ALA A 1 187 ? -14.697 3.076 13.497 1.00 95.25 187 ALA A N 1
ATOM 1552 C CA . ALA A 1 187 ? -15.555 1.996 13.010 1.00 95.25 187 ALA A CA 1
ATOM 1553 C C . ALA A 1 187 ? -15.005 0.612 13.400 1.00 95.25 187 ALA A C 1
ATOM 1555 O O . ALA A 1 187 ? -15.727 -0.213 13.952 1.00 95.25 187 ALA A O 1
ATOM 1556 N N . VAL A 1 188 ? -13.696 0.404 13.235 1.00 94.56 188 VAL A N 1
ATOM 1557 C CA . VAL A 1 188 ? -13.025 -0.862 13.572 1.00 94.56 188 VAL A CA 1
ATOM 1558 C C . VAL A 1 188 ? -13.016 -1.159 15.079 1.00 94.56 188 VAL A C 1
ATOM 1560 O O . VAL A 1 188 ? -12.961 -2.323 15.474 1.00 94.56 188 VAL A O 1
ATOM 1563 N N . HIS A 1 189 ? -13.047 -0.143 15.947 1.00 88.06 189 HIS A N 1
ATOM 1564 C CA . HIS A 1 189 ? -13.059 -0.338 17.407 1.00 88.06 189 HIS A CA 1
ATOM 1565 C C . HIS A 1 189 ? -14.467 -0.539 17.979 1.00 88.06 189 HIS A C 1
ATOM 1567 O O . HIS A 1 189 ? -14.604 -1.089 19.070 1.00 88.06 189 HIS A O 1
ATOM 1573 N N . GLN A 1 190 ? -15.501 -0.094 17.265 1.00 83.38 190 GLN A N 1
ATOM 1574 C CA . GLN A 1 190 ? -16.897 -0.263 17.672 1.00 83.38 190 GLN A CA 1
ATOM 1575 C C . GLN A 1 190 ? -17.451 -1.652 17.344 1.00 83.38 190 GLN A C 1
ATOM 1577 O O . GLN A 1 190 ? -18.473 -2.025 17.916 1.00 83.38 190 GLN A O 1
ATOM 1582 N N . ASP A 1 191 ? -16.773 -2.424 16.487 1.00 66.62 191 ASP A N 1
ATOM 1583 C CA . ASP A 1 191 ? -17.178 -3.779 16.118 1.00 66.62 191 ASP A CA 1
ATOM 1584 C C . ASP A 1 191 ? -16.286 -4.856 16.783 1.00 66.62 191 ASP A C 1
ATOM 1586 O O . ASP A 1 191 ? -15.230 -5.245 16.262 1.00 66.62 191 ASP A O 1
ATOM 1590 N N . PRO A 1 192 ? -16.654 -5.342 17.986 1.00 55.41 192 PRO A N 1
ATOM 1591 C CA . PRO A 1 192 ? -15.973 -6.458 18.634 1.00 55.41 192 PRO A CA 1
ATOM 1592 C C . PRO A 1 192 ? -16.348 -7.830 18.041 1.00 55.41 192 PRO A C 1
ATOM 1594 O O . PRO A 1 192 ? -15.755 -8.830 18.448 1.00 55.41 192 PRO A O 1
ATOM 1597 N N . SER A 1 193 ? -17.296 -7.916 17.096 1.00 51.84 193 SER A N 1
ATOM 1598 C CA . SER A 1 193 ? -17.849 -9.205 16.646 1.00 51.84 193 SER A CA 1
ATOM 1599 C C . SER A 1 193 ? -16.974 -9.974 15.651 1.00 51.84 193 SER A C 1
ATOM 1601 O O . SER A 1 193 ? -17.208 -11.164 15.456 1.00 51.84 193 SER A O 1
ATOM 1603 N N . SER A 1 194 ? -15.934 -9.374 15.060 1.00 49.03 194 SER A N 1
ATOM 1604 C CA . SER A 1 194 ? -15.072 -10.083 14.093 1.00 49.03 194 SER A CA 1
ATOM 1605 C C . SER A 1 194 ? -13.950 -10.927 14.722 1.00 49.03 194 SER A C 1
ATOM 1607 O O . SER A 1 194 ? -13.260 -11.657 14.016 1.00 49.03 194 SER A O 1
ATOM 1609 N N . ALA A 1 195 ? -13.772 -10.887 16.050 1.00 44.59 195 ALA A N 1
ATOM 1610 C CA . ALA A 1 195 ? -12.656 -11.560 16.730 1.00 44.59 195 ALA A CA 1
ATOM 1611 C C . ALA A 1 195 ? -12.938 -13.006 17.197 1.00 44.59 195 ALA A C 1
ATOM 1613 O O . ALA A 1 195 ? -12.031 -13.652 17.714 1.00 44.59 195 ALA A O 1
ATOM 1614 N N . ASN A 1 196 ? -14.154 -13.540 17.024 1.00 41.09 196 ASN A N 1
ATOM 1615 C CA . ASN A 1 196 ? -14.510 -14.898 17.461 1.00 41.09 196 ASN A CA 1
ATOM 1616 C C . ASN A 1 196 ? -15.255 -15.681 16.366 1.00 41.09 196 ASN A C 1
ATOM 1618 O O . ASN A 1 196 ? -16.446 -15.956 16.476 1.00 41.09 196 ASN A O 1
ATOM 1622 N N . CYS A 1 197 ? -14.537 -16.099 15.326 1.00 33.94 197 CYS A N 1
ATOM 1623 C CA . CYS A 1 197 ? -14.958 -17.214 14.473 1.00 33.94 197 CYS A CA 1
ATOM 1624 C C . CYS A 1 197 ? -13.825 -18.236 14.357 1.00 33.94 197 CYS A C 1
ATOM 1626 O O . CYS A 1 197 ? -13.202 -18.411 13.318 1.00 33.94 197 CYS A O 1
ATOM 1628 N N . VAL A 1 198 ? -13.565 -18.928 15.466 1.00 42.53 198 VAL A N 1
ATOM 1629 C CA . VAL A 1 198 ? -12.992 -20.277 15.431 1.00 42.53 198 VAL A CA 1
ATOM 1630 C C . VAL A 1 198 ? -14.130 -21.217 15.833 1.00 42.53 198 VAL A C 1
ATOM 1632 O O . VAL A 1 198 ? -14.672 -21.039 16.929 1.00 42.53 198 VAL A O 1
ATOM 1635 N N . PRO A 1 199 ? -14.537 -22.194 15.002 1.00 39.66 199 PRO A N 1
ATOM 1636 C CA . PRO A 1 199 ? -15.542 -23.167 15.400 1.00 39.66 199 PRO A CA 1
ATOM 1637 C C . PRO A 1 199 ? -14.994 -23.985 16.570 1.00 39.66 199 PRO A C 1
ATOM 1639 O O . PRO A 1 199 ? -14.094 -24.811 16.416 1.00 39.66 199 PRO A O 1
ATOM 1642 N N . ARG A 1 200 ? -15.515 -23.740 17.772 1.00 38.97 200 ARG A N 1
ATOM 1643 C CA . ARG A 1 200 ? -15.287 -24.625 18.912 1.00 38.97 200 ARG A CA 1
ATOM 1644 C C . ARG A 1 200 ? -16.081 -25.906 18.635 1.00 38.97 200 ARG A C 1
ATOM 1646 O O . ARG A 1 200 ? -17.286 -25.797 18.398 1.00 38.97 200 ARG A O 1
ATOM 1653 N N . PRO A 1 201 ? -15.466 -27.101 18.640 1.00 45.84 201 PRO A N 1
ATOM 1654 C CA . PRO A 1 201 ? -16.234 -28.327 18.493 1.00 45.84 201 PRO A CA 1
ATOM 1655 C C . PRO A 1 201 ? -17.213 -28.449 19.673 1.00 45.84 201 PRO A C 1
ATOM 1657 O O . PRO A 1 201 ? -16.891 -28.005 20.784 1.00 45.84 201 PRO A O 1
ATOM 1660 N N . PRO A 1 202 ? -18.419 -28.996 19.445 1.00 46.25 202 PRO A N 1
ATOM 1661 C CA . PRO A 1 202 ? -19.444 -29.066 20.474 1.00 46.25 202 PRO A CA 1
ATOM 1662 C C . PRO A 1 202 ? -18.961 -29.914 21.662 1.00 46.25 202 PRO A C 1
ATOM 1664 O O . PRO A 1 202 ? -18.258 -30.909 21.462 1.00 46.25 202 PRO A O 1
ATOM 1667 N N . PRO A 1 203 ? -19.324 -29.548 22.904 1.00 37.28 203 PRO A N 1
ATOM 1668 C CA . PRO A 1 203 ? -19.002 -30.357 24.066 1.00 37.28 203 PRO A CA 1
ATOM 1669 C C . PRO A 1 203 ? -19.792 -31.666 23.997 1.00 37.28 203 PRO A C 1
ATOM 1671 O O . PRO A 1 203 ? -21.017 -31.681 24.097 1.00 37.28 203 PRO A O 1
ATOM 1674 N N . SER A 1 204 ? -19.076 -32.773 23.839 1.00 41.44 204 SER A N 1
ATOM 1675 C CA . SER A 1 204 ? -19.611 -34.117 24.018 1.00 41.44 204 SER A CA 1
ATOM 1676 C C . SER A 1 204 ? -19.998 -34.318 25.485 1.00 41.44 204 SER A C 1
ATOM 1678 O O . SER A 1 204 ? -19.134 -34.479 26.348 1.00 41.44 204 SER A O 1
ATOM 1680 N N . GLN A 1 205 ? -21.300 -34.297 25.764 1.00 39.75 205 GLN A N 1
ATOM 1681 C CA . GLN A 1 205 ? -21.873 -34.956 26.930 1.00 39.75 205 GLN A CA 1
ATOM 1682 C C . GLN A 1 205 ? -22.000 -36.446 26.604 1.00 39.75 205 GLN A C 1
ATOM 1684 O O . GLN A 1 205 ? -22.802 -36.794 25.748 1.00 39.75 205 GLN A O 1
ATOM 1689 N N . ASP A 1 206 ? -21.245 -37.309 27.285 1.00 32.53 206 ASP A N 1
ATOM 1690 C CA . ASP A 1 206 ? -21.882 -38.442 27.956 1.00 32.53 206 ASP A CA 1
ATOM 1691 C C . ASP A 1 206 ? -21.013 -39.063 29.057 1.00 32.53 206 ASP A C 1
ATOM 1693 O O . ASP A 1 206 ? -19.806 -38.845 29.162 1.00 32.53 206 ASP A O 1
ATOM 1697 N N . GLN A 1 207 ? -21.712 -39.768 29.934 1.00 33.94 207 GLN A N 1
ATOM 1698 C CA . GLN A 1 207 ? -21.404 -40.063 31.321 1.00 33.94 207 GLN A CA 1
ATOM 1699 C C . GLN A 1 207 ? -20.492 -41.282 31.547 1.00 33.94 207 GLN A C 1
ATOM 1701 O O . GLN A 1 207 ? -20.529 -42.264 30.819 1.00 33.94 207 GLN A O 1
ATOM 1706 N N . GLY A 1 208 ? -19.781 -41.243 32.682 1.00 30.03 208 GLY A N 1
ATOM 1707 C CA . GLY A 1 208 ? -19.766 -42.332 33.669 1.00 30.03 208 GLY A CA 1
ATOM 1708 C C . GLY A 1 208 ? -18.981 -43.612 33.356 1.00 30.03 208 GLY A C 1
ATOM 1709 O O . GLY A 1 208 ? -19.449 -44.496 32.652 1.00 30.03 208 GLY A O 1
ATOM 1710 N N . GLY A 1 209 ? -17.847 -43.804 34.039 1.00 29.47 209 GLY A N 1
ATOM 1711 C CA . GLY A 1 209 ? -17.176 -45.107 34.076 1.00 29.47 209 GLY A CA 1
ATOM 1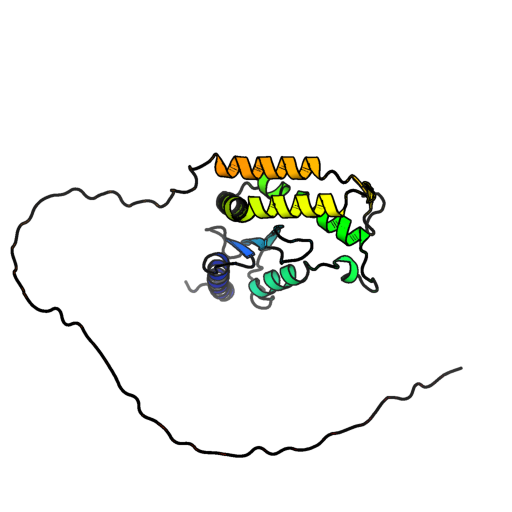712 C C . GLY A 1 209 ? -15.916 -45.138 34.935 1.00 29.47 209 GLY A C 1
ATOM 1713 O O . GLY A 1 209 ? -14.804 -44.974 34.451 1.00 29.47 209 GLY A O 1
ATOM 1714 N N . THR A 1 210 ? -16.095 -45.363 36.231 1.00 35.78 210 THR A N 1
ATOM 1715 C CA . THR A 1 210 ? -15.064 -45.591 37.251 1.00 35.78 210 THR A CA 1
ATOM 1716 C C . THR A 1 210 ? -14.058 -46.686 36.873 1.00 35.78 210 THR A C 1
ATOM 1718 O O . THR A 1 210 ? -14.449 -47.824 36.630 1.00 35.78 210 THR A O 1
ATOM 1721 N N . ARG A 1 211 ? -12.750 -46.421 37.028 1.00 33.03 211 ARG A N 1
ATOM 1722 C CA . ARG A 1 211 ? -11.816 -47.396 37.630 1.00 33.03 211 ARG A CA 1
ATOM 1723 C C . ARG A 1 211 ? -10.501 -46.762 38.086 1.00 33.03 211 ARG A C 1
ATOM 1725 O O . ARG A 1 211 ? -9.751 -46.170 37.322 1.00 33.03 211 ARG A O 1
ATOM 1732 N N . LYS A 1 212 ? -10.232 -46.958 39.378 1.00 38.12 212 LYS A N 1
ATOM 1733 C CA . LYS A 1 212 ? -8.978 -46.680 40.082 1.00 38.12 212 LYS A CA 1
ATOM 1734 C C . LYS A 1 212 ? -7.793 -47.339 39.367 1.00 38.12 212 LYS A C 1
ATOM 1736 O O . LYS A 1 212 ? -7.800 -48.556 39.190 1.00 38.12 212 LYS A O 1
ATOM 1741 N N . ARG A 1 213 ? -6.709 -46.592 39.140 1.00 33.47 213 ARG A N 1
ATOM 1742 C CA . ARG A 1 213 ? -5.359 -47.161 39.230 1.00 33.47 213 ARG A CA 1
ATOM 1743 C C . ARG A 1 213 ? -4.348 -46.126 39.715 1.00 33.47 213 ARG A C 1
ATOM 1745 O O . ARG A 1 213 ? -4.100 -45.101 39.101 1.00 33.47 213 ARG A O 1
ATOM 1752 N N . LYS A 1 214 ? -3.812 -46.460 40.880 1.00 33.25 214 LYS A N 1
ATOM 1753 C CA . LYS A 1 214 ? -2.689 -45.880 41.604 1.00 33.25 214 LYS A CA 1
ATOM 1754 C C . LYS A 1 214 ? -1.399 -46.270 40.883 1.00 33.25 214 LYS A C 1
ATOM 1756 O O . LYS A 1 214 ? -1.131 -47.465 40.825 1.00 33.25 214 LYS A O 1
ATOM 1761 N N . VAL A 1 215 ? -0.598 -45.311 40.421 1.00 32.22 215 VAL A N 1
ATOM 1762 C CA . VAL A 1 215 ? 0.861 -45.466 40.298 1.00 32.22 215 VAL A CA 1
ATOM 1763 C C . VAL A 1 215 ? 1.521 -44.137 40.671 1.00 32.22 215 VAL A C 1
ATOM 1765 O O . VAL A 1 215 ? 1.041 -43.062 40.334 1.00 32.22 215 VAL A O 1
ATOM 1768 N N . ARG A 1 216 ? 2.566 -44.284 41.478 1.00 28.27 216 ARG A N 1
ATOM 1769 C CA . ARG A 1 216 ? 3.377 -43.309 42.206 1.00 28.27 216 ARG A CA 1
ATOM 1770 C C . ARG A 1 216 ? 4.724 -43.162 41.485 1.00 28.27 216 ARG A C 1
ATOM 1772 O O . ARG A 1 216 ? 5.109 -44.112 40.807 1.00 28.27 216 ARG A O 1
ATOM 1779 N N . TRP A 1 217 ? 5.436 -42.072 41.804 1.00 27.75 217 TRP A N 1
ATOM 1780 C CA . TRP A 1 217 ? 6.848 -41.733 41.508 1.00 27.75 217 TRP A CA 1
ATOM 1781 C C . TRP A 1 217 ? 7.057 -40.949 40.197 1.00 27.75 217 TRP A C 1
ATOM 1783 O O . TRP A 1 217 ? 6.450 -41.301 39.197 1.00 27.75 217 TRP A O 1
ATOM 1793 N N . LEU A 1 218 ? 7.882 -39.898 40.095 1.00 28.89 218 LEU A N 1
ATOM 1794 C CA . LEU A 1 218 ? 8.741 -39.136 41.021 1.00 28.89 218 LEU A CA 1
ATOM 1795 C C . LEU A 1 218 ? 8.947 -37.737 40.422 1.00 28.89 218 LEU A C 1
ATOM 1797 O O . LEU A 1 218 ? 9.157 -37.618 39.218 1.00 28.89 218 LEU A O 1
ATOM 1801 N N . GLU A 1 219 ? 8.951 -36.715 41.273 1.00 33.66 219 GLU A N 1
ATOM 1802 C CA . GLU A 1 219 ? 9.660 -35.462 41.015 1.00 33.66 219 GLU A CA 1
ATOM 1803 C C . GLU A 1 219 ? 11.171 -35.710 41.114 1.00 33.66 219 GLU A C 1
ATOM 1805 O O . GLU A 1 219 ? 11.624 -36.443 41.996 1.00 33.66 219 GLU A O 1
ATOM 1810 N N . ALA A 1 220 ? 11.949 -35.053 40.258 1.00 30.44 220 ALA A N 1
ATOM 1811 C CA . ALA A 1 220 ? 13.342 -34.741 40.543 1.00 30.44 220 ALA A CA 1
ATOM 1812 C C . ALA A 1 220 ? 13.701 -33.409 39.876 1.00 30.44 220 ALA A C 1
ATOM 1814 O O . ALA A 1 220 ? 13.686 -33.270 38.653 1.00 30.44 220 ALA A O 1
ATOM 1815 N N . SER A 1 221 ? 13.977 -32.435 40.735 1.00 31.97 221 SER A N 1
ATOM 1816 C CA . SER A 1 221 ? 14.578 -31.139 40.444 1.00 31.97 221 SER A CA 1
ATOM 1817 C C . SER A 1 221 ? 16.105 -31.243 40.359 1.00 31.97 221 SER A C 1
ATOM 1819 O O . SER A 1 221 ? 16.680 -32.160 40.942 1.00 31.97 221 SER A O 1
ATOM 1821 N N . ALA A 1 222 ? 16.708 -30.187 39.788 1.00 31.09 222 ALA A N 1
ATOM 1822 C CA . ALA A 1 222 ? 18.094 -29.721 39.990 1.00 31.09 222 ALA A CA 1
ATOM 1823 C C . ALA A 1 222 ? 19.203 -30.584 39.336 1.00 31.09 222 ALA A C 1
ATOM 1825 O O . ALA A 1 222 ? 19.049 -31.787 39.193 1.00 31.09 222 ALA A O 1
ATOM 1826 N N . SER A 1 223 ? 20.376 -30.101 38.921 1.00 31.62 223 SER A N 1
ATOM 1827 C CA . SER A 1 223 ? 21.012 -28.786 38.722 1.00 31.62 223 SER A CA 1
ATOM 1828 C C . SER A 1 223 ? 22.456 -29.073 38.253 1.00 31.62 223 SER A C 1
ATOM 1830 O O . SER A 1 223 ? 22.982 -30.111 38.636 1.00 31.62 223 SER A O 1
ATOM 1832 N N . GLU A 1 224 ? 23.096 -28.126 37.542 1.00 34.66 224 GLU A N 1
ATOM 1833 C CA . GLU A 1 224 ? 24.571 -27.922 37.479 1.00 34.66 224 GLU A CA 1
ATOM 1834 C C . GLU A 1 224 ? 25.442 -29.041 36.833 1.00 34.66 224 GLU A C 1
ATOM 1836 O O . GLU A 1 224 ? 25.056 -30.197 36.799 1.00 34.66 224 GLU A O 1
ATOM 1841 N N . VAL A 1 225 ? 26.651 -28.869 36.277 1.00 32.09 225 VAL A N 1
ATOM 1842 C CA . VAL A 1 225 ? 27.590 -27.786 35.909 1.00 32.09 225 VAL A CA 1
ATOM 1843 C C . VAL A 1 225 ? 28.713 -28.473 35.080 1.00 32.09 225 VAL A C 1
ATOM 1845 O O . VAL A 1 225 ? 28.806 -29.696 35.060 1.00 32.09 225 VAL A O 1
ATOM 1848 N N . GLU A 1 226 ? 29.577 -27.669 34.447 1.00 31.42 226 GLU A N 1
ATOM 1849 C CA . GLU A 1 226 ? 30.938 -27.977 33.939 1.00 31.42 226 GLU A CA 1
ATOM 1850 C C . GLU A 1 226 ? 31.071 -28.427 32.468 1.00 31.42 226 GLU A C 1
ATOM 1852 O O . GLU A 1 226 ? 30.636 -29.497 32.065 1.00 31.42 226 GLU A O 1
ATOM 1857 N N . LYS A 1 227 ? 31.520 -27.564 31.538 1.00 32.84 227 LYS A N 1
ATOM 1858 C CA . LYS A 1 227 ? 32.854 -26.938 31.337 1.00 32.84 227 LYS A CA 1
ATOM 1859 C C . LYS A 1 227 ? 33.938 -27.964 30.964 1.00 32.84 227 LYS A C 1
ATOM 1861 O O . LYS A 1 227 ? 34.465 -28.655 31.825 1.00 32.84 227 LYS A O 1
ATOM 1866 N N . LYS A 1 228 ? 34.339 -27.968 29.685 1.00 32.97 228 LYS A N 1
ATOM 1867 C CA . LYS A 1 228 ? 35.701 -28.313 29.244 1.00 32.97 228 LYS A CA 1
ATOM 1868 C C . LYS A 1 228 ? 36.075 -27.578 27.946 1.00 32.97 228 LYS A C 1
ATOM 1870 O O . LYS A 1 228 ? 35.495 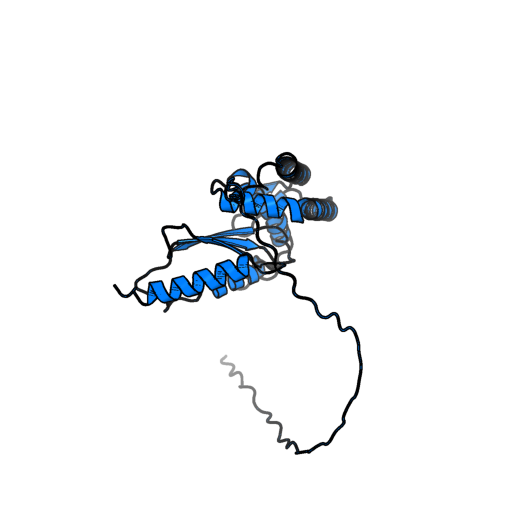-27.796 26.888 1.00 32.97 228 LYS A O 1
ATOM 1875 N N . GLU A 1 229 ? 37.034 -26.670 28.116 1.00 32.09 229 GLU A N 1
ATOM 1876 C CA . GLU A 1 229 ? 38.154 -26.313 27.226 1.00 32.09 229 GLU A CA 1
ATOM 1877 C C . GLU A 1 229 ? 38.712 -27.510 26.422 1.00 32.09 229 GLU A C 1
ATOM 1879 O O . GLU A 1 229 ? 38.541 -28.649 26.839 1.00 32.09 229 GLU A O 1
ATOM 1884 N N . SER A 1 230 ? 39.501 -27.401 25.351 1.00 31.73 230 SER A N 1
ATOM 1885 C CA . SER A 1 230 ? 40.018 -26.347 24.461 1.00 31.73 230 SER A CA 1
ATOM 1886 C C . SER A 1 230 ? 40.909 -27.070 23.410 1.00 31.73 230 SER A C 1
ATOM 1888 O O . SER A 1 230 ? 41.027 -28.293 23.446 1.00 31.73 230 SER A O 1
ATOM 1890 N N . ALA A 1 231 ? 41.574 -26.299 22.537 1.00 32.69 231 ALA A N 1
ATOM 1891 C CA . ALA A 1 231 ? 42.636 -26.649 21.569 1.00 32.69 231 ALA A CA 1
ATOM 1892 C C . ALA A 1 231 ? 42.161 -26.870 20.110 1.00 32.69 231 ALA A C 1
ATOM 1894 O O . ALA A 1 231 ? 41.566 -27.885 19.777 1.00 32.69 231 ALA A O 1
ATOM 1895 N N . ASN A 1 232 ? 42.232 -25.870 19.218 1.00 31.77 232 ASN A N 1
ATOM 1896 C CA . ASN A 1 232 ? 43.405 -25.224 18.589 1.00 31.77 232 ASN A CA 1
ATOM 1897 C C . ASN A 1 232 ? 43.978 -26.045 17.416 1.00 31.77 232 ASN A C 1
ATOM 1899 O O . ASN A 1 232 ? 44.644 -27.049 17.634 1.00 31.77 232 ASN A O 1
ATOM 1903 N N . SER A 1 233 ? 43.817 -25.558 16.179 1.00 33.47 233 SER A N 1
ATOM 1904 C CA . SER A 1 233 ? 44.864 -25.700 15.161 1.00 33.47 233 SER A CA 1
ATOM 1905 C C . SER A 1 233 ? 44.746 -24.641 14.063 1.00 33.47 233 SER A C 1
ATOM 1907 O O . SER A 1 233 ? 43.706 -24.440 13.440 1.00 33.47 233 SER A O 1
ATOM 1909 N N . LYS A 1 234 ? 45.866 -23.951 13.873 1.00 40.91 234 LYS A N 1
ATOM 1910 C CA . LYS A 1 234 ? 46.151 -22.882 12.920 1.00 40.91 234 LYS A CA 1
ATOM 1911 C C . LYS A 1 234 ? 46.285 -23.449 11.501 1.00 40.91 234 LYS A C 1
ATOM 1913 O O . LYS A 1 234 ? 47.009 -24.426 11.330 1.00 40.91 234 LYS A O 1
ATOM 1918 N N . ARG A 1 235 ? 45.806 -22.738 10.468 1.00 35.16 235 ARG A N 1
ATOM 1919 C CA . ARG A 1 235 ? 46.558 -22.657 9.196 1.00 35.16 235 ARG A CA 1
ATOM 1920 C C . ARG A 1 235 ? 46.223 -21.427 8.336 1.00 35.16 235 ARG A C 1
ATOM 1922 O O . ARG A 1 235 ? 45.112 -21.261 7.859 1.00 35.16 235 ARG A O 1
ATOM 1929 N N . ALA A 1 236 ? 47.258 -20.596 8.220 1.00 34.22 236 ALA A N 1
ATOM 1930 C CA . ALA A 1 236 ? 47.696 -19.660 7.180 1.00 34.22 236 ALA A CA 1
ATOM 1931 C C . ALA A 1 236 ? 46.758 -19.189 6.042 1.00 34.22 236 ALA A C 1
ATOM 1933 O O . ALA A 1 236 ? 46.205 -19.977 5.282 1.00 34.22 236 ALA A O 1
ATOM 1934 N N . LYS A 1 237 ? 46.785 -17.861 5.843 1.00 42.22 237 LYS A N 1
ATOM 1935 C CA . LYS A 1 237 ? 46.532 -17.146 4.578 1.00 42.22 237 LYS A CA 1
ATOM 1936 C C . LYS A 1 237 ? 47.671 -17.395 3.571 1.00 42.22 237 LYS A C 1
ATOM 1938 O O . LYS A 1 237 ? 48.803 -17.633 3.997 1.00 42.22 237 LYS A O 1
ATOM 1943 N N . PRO A 1 238 ? 47.423 -17.125 2.281 1.00 39.97 238 PRO A N 1
ATOM 1944 C CA . PRO A 1 238 ? 48.337 -16.239 1.566 1.00 39.97 238 PRO A CA 1
ATOM 1945 C C . PRO A 1 238 ? 47.614 -15.083 0.862 1.00 39.97 238 PRO A C 1
ATOM 1947 O O . PRO A 1 238 ? 46.479 -15.192 0.407 1.00 39.97 238 PRO A O 1
ATOM 1950 N N . SER A 1 239 ? 48.319 -13.956 0.809 1.00 38.22 239 SER A N 1
ATOM 1951 C CA . SER A 1 239 ? 48.033 -12.759 0.019 1.00 38.22 239 SER A CA 1
ATOM 1952 C C . SER A 1 239 ? 48.562 -12.927 -1.404 1.00 38.22 239 SER A C 1
ATOM 1954 O O . SER A 1 239 ? 49.668 -13.445 -1.505 1.00 38.22 239 SER A O 1
ATOM 1956 N N . VAL A 1 240 ? 47.925 -12.363 -2.439 1.00 37.34 240 VAL A N 1
ATOM 1957 C CA . VAL A 1 240 ? 48.631 -11.869 -3.642 1.00 37.34 240 VAL A CA 1
ATOM 1958 C C . VAL A 1 240 ? 47.842 -10.737 -4.326 1.00 37.34 240 VAL A C 1
ATOM 1960 O O . VAL A 1 240 ? 46.708 -10.919 -4.747 1.00 37.34 240 VAL A O 1
ATOM 1963 N N . ALA A 1 241 ? 48.537 -9.599 -4.405 1.00 35.38 241 ALA A N 1
ATOM 1964 C CA . ALA A 1 241 ? 48.649 -8.576 -5.451 1.00 35.38 241 ALA A CA 1
ATOM 1965 C C . ALA A 1 241 ? 47.442 -7.842 -6.069 1.00 35.38 241 ALA A C 1
ATOM 1967 O O . ALA A 1 241 ? 46.493 -8.396 -6.612 1.00 35.38 241 ALA A O 1
ATOM 1968 N N . ALA A 1 242 ? 47.651 -6.525 -6.086 1.00 41.88 242 ALA A N 1
ATOM 1969 C CA . ALA A 1 242 ? 47.043 -5.518 -6.929 1.00 41.88 242 ALA A CA 1
ATOM 1970 C C . ALA A 1 242 ? 47.250 -5.789 -8.427 1.00 41.88 242 ALA A C 1
ATOM 1972 O O . ALA A 1 242 ? 48.325 -6.228 -8.835 1.00 41.88 242 ALA A O 1
ATOM 1973 N N . ASN A 1 243 ? 46.276 -5.381 -9.242 1.00 37.97 243 ASN A N 1
ATOM 1974 C CA . ASN A 1 243 ? 46.531 -5.028 -10.631 1.00 37.97 243 ASN A CA 1
ATOM 1975 C C . ASN A 1 243 ? 45.817 -3.711 -10.971 1.00 37.97 243 ASN A C 1
ATOM 1977 O O . ASN A 1 243 ? 44.610 -3.570 -10.784 1.00 37.97 243 ASN A O 1
ATOM 1981 N N . ARG A 1 244 ? 46.620 -2.730 -11.388 1.00 43.22 244 ARG A N 1
ATOM 1982 C CA . ARG A 1 244 ? 46.228 -1.443 -11.981 1.00 43.22 244 ARG A CA 1
ATOM 1983 C C . ARG A 1 244 ? 46.223 -1.600 -13.508 1.00 43.22 244 ARG A C 1
ATOM 1985 O O . ARG A 1 244 ? 46.884 -2.501 -14.002 1.00 43.22 244 ARG A O 1
ATOM 1992 N N . GLN A 1 245 ? 45.631 -0.610 -14.189 1.00 36.34 245 GLN A N 1
ATOM 1993 C CA . GLN A 1 245 ? 45.517 -0.384 -15.649 1.00 36.34 245 GLN A CA 1
ATOM 1994 C C . GLN A 1 245 ? 44.166 -0.865 -16.208 1.00 36.34 245 GLN A C 1
ATOM 1996 O O . GLN A 1 245 ? 43.695 -1.927 -15.832 1.00 36.34 245 GLN A O 1
ATOM 2001 N N . SER A 1 246 ? 43.444 -0.125 -17.050 1.00 38.50 246 SER A N 1
ATOM 2002 C CA . SER A 1 246 ? 43.770 1.050 -17.874 1.00 38.50 246 SER A CA 1
ATOM 2003 C C . SER A 1 246 ? 42.471 1.744 -18.309 1.00 38.50 246 SER A C 1
ATOM 2005 O O . SER A 1 246 ? 41.484 1.081 -18.617 1.00 38.50 246 SER A O 1
ATOM 2007 N N . THR A 1 247 ? 42.487 3.074 -18.355 1.00 44.22 247 THR A N 1
ATOM 2008 C CA . THR A 1 247 ? 41.480 3.928 -19.004 1.00 44.22 247 THR A CA 1
ATOM 2009 C C . THR A 1 247 ? 41.567 3.813 -20.531 1.00 44.22 247 THR A C 1
ATOM 2011 O O . THR A 1 247 ? 42.688 3.810 -21.040 1.00 44.22 247 THR A O 1
ATOM 2014 N N . PRO A 1 248 ? 40.448 3.777 -21.276 1.00 52.41 248 PRO A N 1
ATOM 2015 C CA . PRO A 1 248 ? 40.474 3.962 -22.723 1.00 52.41 248 PRO A CA 1
ATOM 2016 C C . PRO A 1 248 ? 40.558 5.451 -23.104 1.00 52.41 248 PRO A C 1
ATOM 2018 O O . PRO A 1 248 ? 39.885 6.297 -22.513 1.00 52.41 248 PRO A O 1
ATOM 2021 N N . GLU A 1 249 ? 41.411 5.735 -24.090 1.00 49.12 249 GLU A N 1
ATOM 2022 C CA . GLU A 1 249 ? 41.552 7.008 -24.802 1.00 49.12 249 GLU A CA 1
ATOM 2023 C C . GLU A 1 249 ? 40.235 7.453 -25.451 1.00 49.12 249 GLU A C 1
ATOM 2025 O O . GLU A 1 249 ? 39.524 6.661 -26.071 1.00 49.12 249 GLU A O 1
ATOM 2030 N N . ILE A 1 250 ? 39.953 8.751 -25.345 1.00 54.09 250 ILE A N 1
ATOM 2031 C CA . ILE A 1 250 ? 38.957 9.456 -26.150 1.00 54.09 250 ILE A CA 1
ATOM 2032 C C . ILE A 1 250 ? 39.660 9.881 -27.443 1.00 54.09 250 ILE A C 1
ATOM 2034 O O . ILE A 1 250 ? 40.638 10.623 -27.397 1.00 54.09 250 ILE A O 1
ATOM 2038 N N . ILE A 1 251 ? 39.166 9.400 -28.582 1.00 52.25 251 ILE A N 1
ATOM 2039 C CA . ILE A 1 251 ? 39.536 9.900 -29.909 1.00 52.25 251 ILE A CA 1
ATOM 2040 C C . ILE A 1 251 ? 38.597 11.069 -30.211 1.00 52.25 251 ILE A C 1
ATOM 2042 O O . ILE A 1 251 ? 37.395 10.861 -30.373 1.00 52.25 251 ILE A O 1
ATOM 2046 N N . ASP A 1 252 ? 39.147 12.279 -30.270 1.00 45.03 252 ASP A N 1
ATOM 2047 C CA . ASP A 1 252 ? 38.457 13.455 -30.799 1.00 45.03 252 ASP A CA 1
ATOM 2048 C C . ASP A 1 252 ? 38.520 13.410 -32.334 1.00 45.03 252 ASP A C 1
ATOM 2050 O O . ASP A 1 252 ? 39.597 13.307 -32.926 1.00 45.03 252 ASP A O 1
ATOM 2054 N N . LEU A 1 253 ? 37.355 13.449 -32.979 1.00 52.16 253 LEU A N 1
ATOM 2055 C CA . LEU A 1 253 ? 37.202 13.617 -34.424 1.00 52.16 253 LEU A CA 1
ATOM 2056 C C . LEU A 1 253 ? 36.514 14.958 -34.677 1.00 52.16 253 LEU A C 1
ATOM 2058 O O . LEU A 1 253 ? 35.302 14.994 -34.881 1.00 52.16 253 LEU A O 1
ATOM 2062 N N . THR A 1 254 ? 37.306 16.029 -34.688 1.00 59.09 254 THR A N 1
ATOM 2063 C CA . THR A 1 254 ? 37.022 17.301 -35.375 1.00 59.09 254 THR A CA 1
ATOM 2064 C C . THR A 1 254 ? 38.318 18.026 -35.679 1.00 59.09 254 THR A C 1
ATOM 2066 O O . THR A 1 254 ? 39.145 18.130 -34.747 1.00 59.09 254 THR A O 1
#

Foldseek 3Di:
DDDPPQLVVLVVLVVVQCCLQPVDPDRQKHKADDPVDSQWIWMWGAADPALQHLFTDIDIGGHDSVCPPVDDRVVVVSVVVNVCRHQFNQVVDPPDDGDVLVSLVCSQCRLVVRQLCCQVPPDDPVSNLVSLVSCQVCLVVVLVVLVVSCVVCVPPDQWGADPVDRVDIHRGDSVVSSVSSVVSSVVSVVDPPSPDPDDDPDDDDDDDDDDDDDDDDDDDDDDDDDDDDDDDDDDDDDDDDDDDDDDDDDDDDD

Organism: NCBI:txid1214573